Protein AF-A0A356N5K6-F1 (afdb_monomer_lite)

Sequence (300 aa):
MLVGIIISLVYYGKKSIKLASILAGIGWGFFIDEIGKYLTRDNNYWFRPAIIFIYISFILLFFLYRFLEKKSRQTRSSLWHEILEDCEELADNDLEITEKKELLQKIDKFKRLSSSPKEKKLLLNLRSLVISTVAKKDKKTFNLSRLVATTLRVTYNRLFKKKLVFYALFTYSLWYIIDKSIDSFRLFFNSNKLLILQDYYSHYDFFSKADVYMVTLKFIIEGVVAVFFAVGLVYWLRGRTIKGIRFYQWGLLINIFIGSHLKFYFEQFSGVFSLILAFVVWTWLDKYRREISSILHRPS

Foldseek 3Di:
DVVLVVLVVPDDADVSPVVSVVVVVVVVLVVLQQVLLVPDPNSDNPPLVSLLSSLVVVLVVVVVVVVVVVVPPPDLVNLVVVLVSLCVCVVVLAAAPVSLVVSLVSLVVSLVVDPDPVSVVVSVVVNVSSVPRDHDHDDDDDAPLVVVCVVVVHPSDPVSLLVVLLVVLVVVLVVLVVVLVVVVCVCPPDPPNVVCVCVVQVVPDDDDPVVVVLVVQLSVLSVQLSVLSVVLNVCVVVVVNLVSLVSNLVSLVSCQSPNLSSCSSRVNPVSVVVNVVSVVSNVNSVVVSVVVVVVVPDDD

Radius of gyration: 24.67 Å; chains: 1; bounding box: 54×48×68 Å

pLDDT: mean 82.53, std 11.49, range [37.53, 96.0]

Secondary structure (DSSP, 8-state):
-HHHHHHHHH--SHHHHHHHHHHHHHHHHHHHHHHHHTTSTT--TT-HHHHHHHHHHHHHHHHHHHHHHHHS---HHHHHHHHHHHTHHHHTT--BHHHHHHHHHHHHHHHHH---HHHHHHHHHHHHHHHHSPPBPPP----HHHHHHHHTT----HHHHHHHHHHHHHHHHHHHHHHHHHHHHHHHH-S-HHHHHHHTTTTS----HHHHHHHHHHHHHHHHHHHHHHHHHHHHHTT-HHHHHHHHHHHHHHIIIIIHHHHHHHHTTHHHHHHHHHHHHHHHHHHHHHHHHHHHT---

Structure (mmCIF, N/CA/C/O backbone):
data_AF-A0A356N5K6-F1
#
_entry.id   AF-A0A356N5K6-F1
#
loop_
_atom_site.group_PDB
_atom_site.id
_atom_site.type_symbol
_atom_site.label_atom_id
_atom_site.label_alt_id
_atom_site.label_comp_id
_atom_site.label_asym_id
_atom_site.label_entity_id
_atom_site.label_seq_id
_atom_site.pdbx_PDB_ins_code
_atom_site.Cartn_x
_atom_site.Cartn_y
_atom_site.Cartn_z
_atom_site.occupancy
_atom_site.B_iso_or_equiv
_atom_site.auth_seq_id
_atom_site.auth_comp_id
_atom_site.auth_asym_id
_atom_site.auth_atom_id
_atom_site.pdbx_PDB_model_num
ATOM 1 N N . MET A 1 1 ? -12.320 15.850 -8.609 1.00 91.62 1 MET A N 1
ATOM 2 C CA . MET A 1 1 ? -11.555 16.584 -7.574 1.00 91.62 1 MET A CA 1
ATOM 3 C C . MET A 1 1 ? -12.459 17.555 -6.829 1.00 91.62 1 MET A C 1
ATOM 5 O O . MET A 1 1 ? -12.684 17.337 -5.648 1.00 91.62 1 MET A O 1
ATOM 9 N N . LEU A 1 2 ? -13.053 18.540 -7.520 1.00 94.81 2 LEU A N 1
ATOM 10 C CA . LEU A 1 2 ? -13.999 19.501 -6.927 1.00 94.81 2 LEU A CA 1
ATOM 11 C C . LEU A 1 2 ? -15.138 18.838 -6.145 1.00 94.81 2 LEU A C 1
ATOM 13 O O . LEU A 1 2 ? -15.384 19.222 -5.013 1.00 94.81 2 LEU A O 1
ATOM 17 N N . VAL A 1 3 ? -15.758 17.786 -6.691 1.00 95.00 3 VAL A N 1
ATOM 18 C CA . VAL A 1 3 ? -16.810 17.028 -5.986 1.00 95.00 3 VAL A CA 1
ATOM 19 C C . VAL A 1 3 ? -16.325 16.496 -4.631 1.00 95.00 3 VAL A C 1
ATOM 21 O O . VAL A 1 3 ? -17.035 16.615 -3.642 1.00 95.00 3 VAL A O 1
ATOM 24 N N . GLY A 1 4 ? -15.101 15.963 -4.556 1.00 93.62 4 GLY A N 1
ATOM 25 C CA . GLY A 1 4 ? -14.528 15.487 -3.293 1.00 93.62 4 GLY A CA 1
ATOM 26 C C . GLY A 1 4 ? -14.304 16.621 -2.291 1.00 93.62 4 GLY A C 1
ATOM 27 O O . GLY A 1 4 ? -14.637 16.477 -1.120 1.00 93.62 4 GLY A O 1
ATOM 28 N N . ILE A 1 5 ? -13.818 17.774 -2.760 1.00 94.44 5 ILE A N 1
ATOM 29 C CA . ILE A 1 5 ? -13.643 18.972 -1.923 1.00 94.44 5 ILE A CA 1
ATOM 30 C C . ILE A 1 5 ? -14.997 19.461 -1.396 1.00 94.44 5 ILE A C 1
ATOM 32 O O . ILE A 1 5 ? -15.129 19.703 -0.202 1.00 94.44 5 ILE A O 1
ATOM 36 N N . ILE A 1 6 ? -16.017 19.538 -2.255 1.00 96.00 6 ILE A N 1
ATOM 37 C CA . ILE A 1 6 ? -17.377 19.931 -1.865 1.00 96.00 6 ILE A CA 1
ATOM 38 C C . ILE A 1 6 ? -17.927 18.964 -0.815 1.00 96.00 6 ILE A C 1
ATOM 40 O O . ILE A 1 6 ? -18.450 19.414 0.199 1.00 96.00 6 ILE A O 1
ATOM 44 N N . ILE A 1 7 ? -17.758 17.649 -1.000 1.00 94.69 7 ILE A N 1
ATOM 45 C CA . ILE A 1 7 ? -18.207 16.664 -0.007 1.00 94.69 7 ILE A CA 1
ATOM 46 C C . ILE A 1 7 ? -17.515 16.896 1.338 1.00 94.69 7 ILE A C 1
ATOM 48 O O . ILE A 1 7 ? -18.186 16.869 2.362 1.00 94.69 7 ILE A O 1
ATOM 52 N N . SER A 1 8 ? -16.211 17.181 1.339 1.00 93.44 8 SER A N 1
ATOM 53 C CA . SER A 1 8 ? -15.460 17.464 2.568 1.00 93.44 8 SER A CA 1
ATOM 54 C C . SER A 1 8 ? -15.854 18.778 3.255 1.00 93.44 8 SER A C 1
ATOM 56 O O . SER A 1 8 ? -15.546 18.939 4.433 1.00 93.44 8 SER A O 1
ATOM 58 N N . LEU A 1 9 ? -16.463 19.725 2.533 1.00 93.38 9 LEU A N 1
ATOM 59 C CA . LEU A 1 9 ? -16.915 21.010 3.078 1.00 93.38 9 LEU A CA 1
ATOM 60 C C . LEU A 1 9 ? -18.375 20.972 3.543 1.00 93.38 9 LEU A C 1
ATOM 62 O O . LEU A 1 9 ? -18.728 21.676 4.483 1.00 93.38 9 LEU A O 1
ATOM 66 N N . VAL A 1 10 ? -19.218 20.180 2.877 1.00 95.81 10 VAL A N 1
ATOM 67 C CA . VAL A 1 10 ? -20.665 20.112 3.135 1.00 95.81 10 VAL A CA 1
ATOM 68 C C . VAL A 1 10 ? -21.013 19.023 4.145 1.00 95.81 10 VAL A C 1
ATOM 70 O O . VAL A 1 10 ? -21.896 19.216 4.977 1.00 95.81 10 VAL A O 1
ATOM 73 N N . TYR A 1 11 ? -20.341 17.874 4.071 1.00 91.44 11 TYR A N 1
ATOM 74 C CA . TYR A 1 11 ? -20.660 16.715 4.893 1.00 91.44 11 TYR A CA 1
ATOM 75 C C . TYR A 1 11 ? -19.586 16.483 5.947 1.00 91.44 11 TYR A C 1
ATOM 77 O O . TYR A 1 11 ? -18.387 16.500 5.669 1.00 91.44 11 TYR A O 1
ATOM 85 N N . TYR A 1 12 ? -20.042 16.195 7.160 1.00 87.56 12 TYR A N 1
ATOM 86 C CA . TYR A 1 12 ? -19.183 15.808 8.268 1.00 87.56 12 TYR A CA 1
ATOM 87 C C . TYR A 1 12 ? -19.114 14.286 8.384 1.00 87.56 12 TYR A C 1
ATOM 89 O O . TYR A 1 12 ? -19.918 13.554 7.796 1.00 87.56 12 TYR A O 1
ATOM 97 N N . GLY A 1 13 ? -18.125 13.828 9.140 1.00 85.69 13 GLY A N 1
ATOM 98 C CA . GLY A 1 13 ? -17.992 12.432 9.510 1.00 85.69 13 GLY A CA 1
ATOM 99 C C . GLY A 1 13 ? -17.043 11.612 8.640 1.00 85.69 13 GLY A C 1
ATOM 100 O O . GLY A 1 13 ? -16.697 11.959 7.504 1.00 85.69 13 GLY A O 1
ATOM 101 N N . LYS A 1 14 ? -16.608 10.482 9.186 1.00 83.31 14 LYS A N 1
ATOM 102 C CA . LYS A 1 14 ? -15.567 9.621 8.611 1.00 83.31 14 LYS A CA 1
ATOM 103 C C . LYS A 1 14 ? -15.937 9.045 7.263 1.00 83.31 14 LYS A C 1
ATOM 105 O O . LYS A 1 14 ? -15.081 8.923 6.384 1.00 83.31 14 LYS A O 1
ATOM 110 N N . LYS A 1 15 ? -17.195 8.634 7.097 1.00 86.06 15 LYS A N 1
ATOM 111 C CA . LYS A 1 15 ? -17.684 8.035 5.844 1.00 86.06 15 LYS A CA 1
ATOM 112 C C . LYS A 1 15 ? -17.607 9.062 4.715 1.00 86.06 15 LYS A C 1
ATOM 114 O O . LYS A 1 15 ? -17.058 8.761 3.654 1.00 86.06 15 LYS A O 1
ATOM 119 N N . SER A 1 16 ? -18.045 10.288 4.990 1.00 90.44 16 SER A N 1
ATOM 120 C CA . SER A 1 16 ? -17.979 11.430 4.077 1.00 90.44 16 SER A CA 1
ATOM 121 C C . SER A 1 16 ? -16.536 11.779 3.712 1.00 90.44 16 SER A C 1
ATOM 123 O O . SER A 1 16 ? -16.218 11.882 2.530 1.00 90.44 16 SER A O 1
ATOM 125 N N . ILE A 1 17 ? -15.632 11.856 4.697 1.00 89.38 17 ILE A N 1
ATOM 126 C CA . ILE A 1 17 ? -14.202 12.138 4.473 1.00 89.38 17 ILE A CA 1
ATOM 127 C C . ILE A 1 17 ? -13.530 11.039 3.636 1.00 89.38 17 ILE A C 1
ATOM 129 O O . ILE A 1 17 ? -12.748 11.338 2.729 1.00 89.38 17 ILE A O 1
ATOM 133 N N . LYS A 1 18 ? -13.844 9.759 3.883 1.00 90.25 18 LYS A N 1
ATOM 134 C CA . LYS A 1 18 ? -13.343 8.640 3.063 1.00 90.25 18 LYS A CA 1
ATOM 135 C C . LYS A 1 18 ? -13.818 8.763 1.613 1.00 90.25 18 LYS A C 1
ATOM 137 O O . LYS A 1 18 ? -13.000 8.660 0.700 1.00 90.25 18 LYS A O 1
ATOM 142 N N . LEU A 1 19 ? -15.108 9.023 1.393 1.00 93.12 19 LEU A N 1
ATOM 143 C CA . LEU A 1 19 ? -15.670 9.211 0.050 1.00 93.12 19 LEU A CA 1
ATOM 144 C C . LEU A 1 19 ? -15.070 10.432 -0.657 1.00 93.12 19 LEU A C 1
ATOM 146 O O . LEU A 1 19 ? -14.645 10.327 -1.808 1.00 93.12 19 LEU A O 1
ATOM 150 N N . ALA A 1 20 ? -14.968 11.562 0.045 1.00 95.12 20 ALA A N 1
ATOM 151 C CA . ALA A 1 20 ? -14.322 12.776 -0.439 1.00 95.12 20 ALA A CA 1
ATOM 152 C C . ALA A 1 20 ? -12.882 12.504 -0.886 1.00 95.12 20 ALA A C 1
ATOM 154 O O . ALA A 1 20 ? -12.493 12.910 -1.980 1.00 95.12 20 ALA A O 1
ATOM 155 N N . SER A 1 21 ? -12.118 11.758 -0.084 1.00 93.19 21 SER A N 1
ATOM 156 C CA . SER A 1 21 ? -10.727 11.405 -0.382 1.00 93.19 21 SER A CA 1
ATOM 157 C C . SER A 1 21 ? -10.607 10.534 -1.637 1.00 93.19 21 SER A C 1
ATOM 159 O O . SER A 1 21 ? -9.730 10.773 -2.468 1.00 93.19 21 SER A O 1
ATOM 161 N N . ILE A 1 22 ? -11.510 9.561 -1.821 1.00 94.19 22 ILE A N 1
ATOM 162 C CA . ILE A 1 22 ? -11.556 8.709 -3.022 1.00 94.19 22 ILE A CA 1
ATOM 163 C C . ILE A 1 22 ? -11.862 9.553 -4.266 1.00 94.19 22 ILE A C 1
ATOM 165 O O . ILE A 1 22 ? -11.133 9.486 -5.253 1.00 94.19 22 ILE A O 1
ATOM 169 N N . LEU A 1 23 ? -12.903 10.388 -4.219 1.00 95.44 23 LEU A N 1
ATOM 170 C CA . LEU A 1 23 ? -13.321 11.219 -5.355 1.00 95.44 23 LEU A CA 1
ATOM 171 C C . LEU A 1 23 ? -12.316 12.333 -5.681 1.00 95.44 23 LEU A C 1
ATOM 173 O O . LEU A 1 23 ? -12.134 12.706 -6.847 1.00 95.44 23 LEU A O 1
ATOM 177 N N . ALA A 1 24 ? -11.646 12.875 -4.663 1.00 93.81 24 ALA A N 1
ATOM 178 C CA . ALA A 1 24 ? -10.532 13.793 -4.840 1.00 93.81 24 ALA A CA 1
ATOM 179 C C . ALA A 1 24 ? -9.363 13.093 -5.545 1.00 93.81 24 AL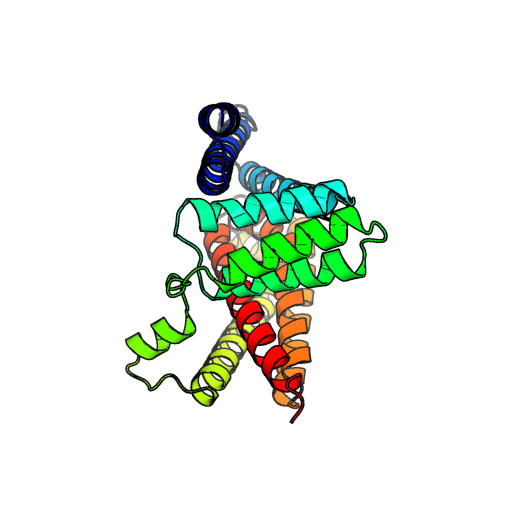A A C 1
ATOM 181 O O . ALA A 1 24 ? -8.886 13.611 -6.553 1.00 93.81 24 ALA A O 1
ATOM 182 N N . GLY A 1 25 ? -8.983 11.896 -5.085 1.00 91.94 25 GLY A N 1
ATOM 183 C CA . GLY A 1 25 ? -7.914 11.085 -5.671 1.00 91.94 25 GLY A CA 1
ATOM 184 C C . GLY A 1 25 ? -8.178 10.663 -7.118 1.00 91.94 25 GLY A C 1
ATOM 185 O O . GLY A 1 25 ? -7.299 10.823 -7.960 1.00 91.94 25 GLY A O 1
ATOM 186 N N . ILE A 1 26 ? -9.397 10.213 -7.443 1.00 92.88 26 ILE A N 1
ATOM 187 C CA . ILE A 1 26 ? -9.805 9.922 -8.832 1.00 92.88 26 ILE A CA 1
ATOM 188 C C . ILE A 1 26 ? -9.658 11.178 -9.698 1.00 92.88 26 ILE A C 1
ATOM 190 O O . ILE A 1 26 ? -9.110 11.130 -10.795 1.00 92.88 26 ILE A O 1
ATOM 194 N N . GLY A 1 27 ? -10.103 12.327 -9.181 1.00 92.19 27 GLY A N 1
ATOM 195 C CA . GLY A 1 27 ? -9.954 13.602 -9.873 1.00 92.19 27 GLY A CA 1
ATOM 196 C C . GLY A 1 27 ? -8.505 14.018 -10.106 1.00 92.19 27 GLY A C 1
ATOM 197 O O . GLY A 1 27 ? -8.199 14.536 -11.172 1.00 92.19 27 GLY A O 1
ATOM 198 N N . TRP A 1 28 ? -7.629 13.791 -9.127 1.00 91.31 28 TRP A N 1
ATOM 199 C CA . TRP A 1 28 ? -6.195 14.022 -9.281 1.00 91.31 28 TRP A CA 1
ATOM 200 C C . TRP A 1 28 ? -5.593 13.117 -10.361 1.00 91.31 28 TRP A C 1
ATOM 202 O O . TRP A 1 28 ? -4.823 13.589 -11.191 1.00 91.31 28 TRP A O 1
ATOM 212 N N . GLY A 1 29 ? -5.994 11.842 -10.393 1.00 87.88 29 GLY A N 1
ATOM 213 C CA . GLY A 1 29 ? -5.588 10.901 -11.436 1.00 87.88 29 GLY A CA 1
ATOM 214 C C . GLY A 1 29 ? -5.934 11.407 -12.836 1.00 87.88 29 GLY A C 1
ATOM 215 O O . GLY A 1 29 ? -5.045 11.495 -13.673 1.00 87.88 29 GLY A O 1
ATOM 216 N N . PHE A 1 30 ? -7.184 11.828 -13.063 1.00 88.19 30 PHE A N 1
ATOM 217 C CA . PHE A 1 30 ? -7.599 12.413 -14.346 1.00 88.19 30 PHE A CA 1
ATOM 218 C C . PHE A 1 30 ? -6.879 13.724 -14.681 1.00 88.19 30 PHE A C 1
ATOM 220 O O . PHE A 1 30 ? -6.573 13.980 -15.838 1.00 88.19 30 PHE A O 1
ATOM 227 N N . PHE A 1 31 ? -6.582 14.561 -13.687 1.00 88.69 31 PHE A N 1
ATOM 228 C CA . PHE A 1 31 ? -5.832 15.796 -13.919 1.00 88.69 31 PHE A CA 1
ATOM 229 C C . PHE A 1 31 ? -4.403 15.517 -14.406 1.00 88.69 31 PHE A C 1
ATOM 231 O O . PHE A 1 31 ? -3.932 16.126 -15.364 1.00 88.69 31 PHE A O 1
ATOM 238 N N . ILE A 1 32 ? -3.730 14.564 -13.764 1.00 85.94 32 ILE A N 1
ATOM 239 C CA . ILE A 1 32 ? -2.391 14.123 -14.153 1.00 85.94 32 ILE A CA 1
ATOM 240 C C . ILE A 1 32 ? -2.409 13.398 -15.509 1.00 85.94 32 ILE A C 1
ATOM 242 O O . ILE A 1 32 ? -1.478 13.570 -16.294 1.00 85.94 32 ILE A O 1
ATOM 246 N N . ASP A 1 33 ? -3.477 12.656 -15.811 1.00 80.19 33 ASP A N 1
ATOM 247 C CA . ASP A 1 33 ? -3.715 12.033 -17.119 1.00 80.19 33 ASP A CA 1
ATOM 248 C C . ASP A 1 33 ? -3.744 13.065 -18.256 1.00 80.19 33 ASP A C 1
ATOM 250 O O . ASP A 1 33 ? -3.030 12.922 -19.248 1.00 80.19 33 ASP A O 1
ATOM 254 N N . GLU A 1 34 ? -4.509 14.147 -18.078 1.00 86.06 34 GLU A N 1
ATOM 255 C CA . GLU A 1 34 ? -4.592 15.241 -19.048 1.00 86.06 34 GLU A CA 1
ATOM 256 C C . GLU A 1 34 ? -3.246 15.957 -19.214 1.00 86.06 34 GLU A C 1
ATOM 258 O O . GLU A 1 34 ? -2.805 16.160 -20.342 1.00 86.06 34 GLU A O 1
ATOM 263 N N . ILE A 1 35 ? -2.530 16.262 -18.122 1.00 80.94 35 ILE A N 1
ATOM 264 C CA . ILE A 1 35 ? -1.170 16.837 -18.205 1.00 80.94 35 ILE A CA 1
ATOM 265 C C . ILE A 1 35 ? -0.232 15.924 -19.003 1.00 80.94 35 ILE A C 1
ATOM 267 O O . ILE A 1 35 ? 0.582 16.411 -19.788 1.00 80.94 35 ILE A O 1
ATOM 271 N N . GLY A 1 36 ? -0.355 14.606 -18.826 1.00 73.31 36 GLY A N 1
ATOM 272 C CA . GLY A 1 36 ? 0.427 13.621 -19.565 1.00 73.31 36 GLY A CA 1
ATOM 273 C C . GLY A 1 36 ? 0.233 13.715 -21.080 1.00 73.31 36 GLY A C 1
ATOM 274 O O . GLY A 1 36 ? 1.207 13.561 -21.817 1.00 73.31 36 GLY A O 1
ATOM 275 N N . LYS A 1 37 ? -0.983 14.035 -21.549 1.00 74.56 37 LYS A N 1
ATOM 276 C CA . LYS A 1 37 ? -1.281 14.226 -22.981 1.00 74.56 37 LYS A CA 1
ATOM 277 C C . LYS A 1 37 ? -0.527 15.431 -23.536 1.00 74.56 37 LYS A C 1
ATOM 279 O O . LYS A 1 37 ? 0.161 15.293 -24.541 1.00 74.56 37 LYS A O 1
ATOM 284 N N . TYR A 1 38 ? -0.545 16.564 -22.834 1.00 76.88 38 TYR A N 1
ATOM 285 C CA . TYR A 1 38 ? 0.098 17.813 -23.277 1.00 76.88 38 TYR A CA 1
ATOM 286 C C . TYR A 1 38 ? 1.634 17.814 -23.205 1.00 76.88 38 TYR A C 1
ATOM 288 O O . TYR A 1 38 ? 2.269 18.815 -23.536 1.00 76.88 38 TYR A O 1
ATOM 296 N N . LEU A 1 39 ? 2.260 16.712 -22.781 1.00 71.88 39 LEU A N 1
ATOM 297 C CA . LEU A 1 39 ? 3.718 16.610 -22.706 1.00 71.88 39 LEU A CA 1
ATOM 298 C C . LEU A 1 39 ? 4.382 16.555 -24.094 1.00 71.88 39 LEU A C 1
ATOM 300 O O . LEU A 1 39 ? 5.574 16.833 -24.226 1.00 71.88 39 LEU A O 1
ATOM 304 N N . THR A 1 40 ? 3.622 16.209 -25.135 1.00 63.38 40 THR A N 1
ATOM 305 C CA . THR A 1 40 ? 4.091 16.197 -26.527 1.00 63.38 40 THR A CA 1
ATOM 306 C C . THR A 1 40 ? 3.299 17.186 -27.369 1.00 63.38 40 THR A C 1
ATOM 308 O O . THR A 1 40 ? 2.123 17.423 -27.111 1.00 63.38 40 THR A O 1
ATOM 311 N N . ARG A 1 41 ? 3.936 17.749 -28.407 1.00 60.94 41 ARG A N 1
ATOM 312 C CA . ARG A 1 41 ? 3.273 18.671 -29.349 1.00 60.94 41 ARG A CA 1
ATOM 313 C C . ARG A 1 41 ? 2.044 18.048 -30.022 1.00 60.94 41 ARG A C 1
ATOM 315 O O . ARG A 1 41 ? 1.114 18.775 -30.348 1.00 60.94 41 ARG A O 1
ATOM 322 N N . ASP A 1 42 ? 2.034 16.724 -30.154 1.00 73.06 42 ASP A N 1
ATOM 323 C CA . ASP A 1 42 ? 0.975 15.966 -30.825 1.00 73.06 42 ASP A CA 1
ATOM 324 C C . ASP A 1 42 ? -0.074 15.396 -29.851 1.00 73.06 42 ASP A C 1
ATOM 326 O O . ASP A 1 42 ? -0.877 14.549 -30.234 1.00 73.06 42 ASP A O 1
ATOM 330 N N . ASN A 1 43 ? -0.071 15.822 -28.581 1.00 66.62 43 ASN A N 1
ATOM 331 C CA . ASN A 1 43 ? -0.970 15.329 -27.530 1.00 66.62 43 ASN A CA 1
ATOM 332 C C . ASN A 1 43 ? -0.981 13.793 -27.369 1.00 66.62 43 ASN A C 1
ATOM 334 O O . ASN A 1 43 ? -2.004 13.177 -27.055 1.00 66.62 43 ASN A O 1
ATOM 338 N N . ASN A 1 44 ? 0.161 13.149 -27.609 1.00 66.44 44 ASN A N 1
ATOM 339 C CA . ASN A 1 44 ? 0.259 11.702 -27.659 1.00 66.44 44 ASN A CA 1
ATOM 340 C C . ASN A 1 44 ? 0.398 11.091 -26.257 1.00 66.44 44 ASN A C 1
ATOM 342 O O . ASN A 1 44 ? 1.470 11.081 -25.652 1.00 66.44 44 ASN A O 1
ATOM 346 N N . TYR A 1 45 ? -0.697 10.504 -25.784 1.00 59.88 45 TYR A N 1
ATOM 347 C CA . TYR A 1 45 ? -0.777 9.780 -24.516 1.00 59.88 45 TYR A CA 1
ATOM 348 C C . TYR A 1 45 ? 0.155 8.556 -24.427 1.00 59.88 45 TYR A C 1
ATOM 350 O O . TYR A 1 45 ? 0.577 8.166 -23.341 1.00 59.88 45 TYR A O 1
ATOM 358 N N . TRP A 1 46 ? 0.521 7.965 -25.569 1.00 61.09 46 TRP A N 1
ATOM 359 C CA . TRP A 1 46 ? 1.429 6.813 -25.651 1.00 61.09 46 TRP A CA 1
ATOM 360 C C . TRP A 1 46 ? 2.907 7.207 -25.598 1.00 61.09 46 TRP A C 1
ATOM 362 O O . TRP A 1 46 ? 3.799 6.370 -25.758 1.00 61.09 46 TRP A O 1
ATOM 372 N N . PHE A 1 47 ? 3.193 8.486 -25.357 1.00 64.50 47 PHE A N 1
ATOM 373 C CA . PHE A 1 47 ? 4.546 8.944 -25.124 1.00 64.50 47 PHE A CA 1
ATOM 374 C C . PHE A 1 47 ? 5.069 8.388 -23.793 1.00 64.50 47 PHE A C 1
ATOM 376 O O . PHE A 1 47 ? 4.622 8.767 -22.712 1.00 64.50 47 PHE A O 1
ATOM 383 N N . ARG A 1 48 ? 6.044 7.475 -23.872 1.00 63.34 48 ARG A N 1
ATOM 384 C CA . ARG A 1 48 ? 6.547 6.672 -22.737 1.00 63.34 48 ARG A CA 1
ATOM 385 C C . ARG A 1 48 ? 6.905 7.481 -21.481 1.00 63.34 48 ARG A C 1
ATOM 387 O O . ARG A 1 48 ? 6.555 7.034 -20.387 1.00 63.34 48 ARG A O 1
ATOM 394 N N . PRO A 1 49 ? 7.531 8.673 -21.582 1.00 69.62 49 PRO A N 1
ATOM 395 C CA . PRO A 1 49 ? 7.799 9.503 -20.410 1.00 69.62 49 PRO A CA 1
ATOM 396 C C . PRO A 1 49 ? 6.550 9.901 -19.617 1.00 69.62 49 PRO A C 1
ATOM 398 O O . PRO A 1 49 ? 6.642 10.023 -18.397 1.00 69.62 49 PRO A O 1
ATOM 401 N N . ALA A 1 50 ? 5.385 10.056 -20.258 1.00 74.12 50 ALA A N 1
ATOM 402 C CA . ALA A 1 50 ? 4.157 10.479 -19.585 1.00 74.12 50 ALA A CA 1
ATOM 403 C C . ALA A 1 50 ? 3.786 9.526 -18.437 1.00 74.12 50 ALA A C 1
ATOM 405 O O . ALA A 1 50 ? 3.596 9.971 -17.308 1.00 74.12 50 ALA A O 1
ATOM 406 N N . ILE A 1 51 ? 3.802 8.211 -18.678 1.00 78.44 51 ILE A N 1
ATOM 407 C CA . ILE A 1 51 ? 3.436 7.185 -17.683 1.00 78.44 51 ILE A CA 1
ATOM 408 C C . ILE A 1 51 ? 4.352 7.244 -16.451 1.00 78.44 51 ILE A C 1
ATOM 410 O O . ILE A 1 51 ? 3.915 7.050 -15.315 1.00 78.44 51 ILE A O 1
ATOM 414 N N . ILE A 1 52 ? 5.626 7.570 -16.656 1.00 81.00 52 ILE A N 1
ATOM 415 C CA . ILE A 1 52 ? 6.602 7.704 -15.574 1.00 81.00 52 ILE A CA 1
ATOM 416 C C . ILE A 1 52 ? 6.277 8.919 -14.717 1.00 81.00 52 ILE A C 1
ATOM 418 O O . ILE A 1 52 ? 6.291 8.806 -13.496 1.00 81.00 52 ILE A O 1
ATOM 422 N N . PHE A 1 53 ? 5.952 10.062 -15.327 1.00 81.69 53 PHE A N 1
ATOM 423 C CA . PHE A 1 53 ? 5.551 11.256 -14.581 1.00 81.69 53 PHE A CA 1
ATOM 424 C C . PHE A 1 53 ? 4.271 11.017 -13.782 1.00 81.69 53 PHE A C 1
ATOM 426 O O . PHE A 1 53 ? 4.209 11.403 -12.611 1.00 81.69 53 PHE A O 1
ATOM 433 N N . ILE A 1 54 ? 3.299 10.304 -14.363 1.00 84.00 54 ILE A N 1
ATOM 434 C CA . ILE A 1 54 ? 2.098 9.863 -13.647 1.00 84.00 54 ILE A CA 1
ATOM 435 C C . ILE A 1 54 ? 2.510 9.059 -12.406 1.00 84.00 54 ILE A C 1
ATOM 437 O O . ILE A 1 54 ? 2.099 9.385 -11.290 1.00 84.00 54 ILE A O 1
ATOM 441 N N . TYR A 1 55 ? 3.374 8.055 -12.563 1.00 86.62 55 TYR A N 1
ATOM 442 C CA . TYR A 1 55 ? 3.804 7.203 -11.455 1.00 86.62 55 TYR A CA 1
ATOM 443 C C . TYR A 1 55 ? 4.626 7.944 -10.384 1.00 86.62 55 TYR A C 1
ATOM 445 O O . TYR A 1 55 ? 4.364 7.791 -9.187 1.00 86.62 55 TYR A O 1
ATOM 453 N N . ILE A 1 56 ? 5.562 8.806 -10.795 1.00 87.88 56 ILE A N 1
ATOM 454 C CA . ILE A 1 56 ? 6.340 9.672 -9.896 1.00 87.88 56 ILE A CA 1
ATOM 455 C C . ILE A 1 56 ? 5.399 10.565 -9.089 1.00 87.88 56 ILE A C 1
ATOM 457 O O . ILE A 1 56 ? 5.594 10.707 -7.883 1.00 87.88 56 ILE A O 1
ATOM 461 N N . SER A 1 57 ? 4.352 11.121 -9.709 1.00 90.06 57 SER A N 1
ATOM 462 C CA . SER A 1 57 ? 3.376 11.956 -9.000 1.00 90.06 57 SER A CA 1
ATOM 463 C C . SER A 1 57 ? 2.706 11.194 -7.848 1.00 90.06 57 SER A C 1
ATOM 465 O O . SER A 1 57 ? 2.611 11.719 -6.737 1.00 90.06 57 SER A O 1
ATOM 467 N N . PHE A 1 58 ? 2.334 9.924 -8.057 1.00 88.88 58 PHE A N 1
ATOM 468 C CA . PHE A 1 58 ? 1.751 9.078 -7.012 1.00 88.88 58 PHE A CA 1
ATOM 469 C C . PHE A 1 58 ? 2.742 8.775 -5.889 1.00 88.88 58 PHE A C 1
ATOM 471 O O . PHE A 1 58 ? 2.374 8.794 -4.713 1.00 88.88 58 PHE A O 1
ATOM 478 N N . ILE A 1 59 ? 4.005 8.521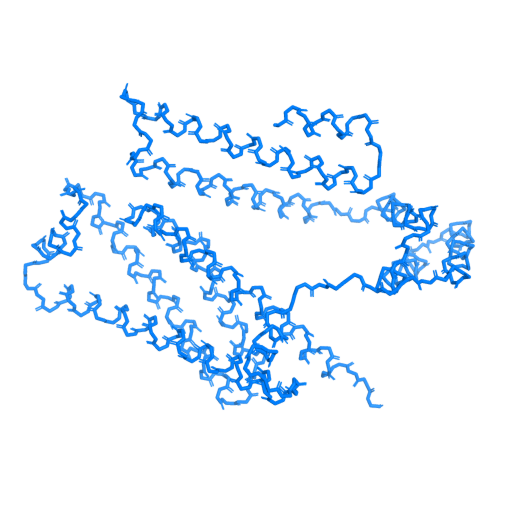 -6.230 1.00 91.38 59 ILE A N 1
ATOM 479 C CA . ILE A 1 59 ? 5.051 8.270 -5.237 1.00 91.38 59 ILE A CA 1
ATOM 480 C C . ILE A 1 59 ? 5.351 9.521 -4.415 1.00 91.38 59 ILE A C 1
ATOM 482 O O . ILE A 1 59 ? 5.459 9.433 -3.190 1.00 91.38 59 ILE A O 1
ATOM 486 N N . LEU A 1 60 ? 5.436 10.688 -5.052 1.00 92.56 60 LEU A N 1
ATOM 487 C CA . LEU A 1 60 ? 5.623 11.959 -4.359 1.00 92.56 60 LEU A CA 1
ATOM 488 C C . LEU A 1 60 ? 4.446 12.263 -3.434 1.00 92.56 60 LEU A C 1
ATOM 490 O O . LEU A 1 60 ? 4.676 12.632 -2.285 1.00 92.56 60 LEU A O 1
ATOM 494 N N . LEU A 1 61 ? 3.206 12.037 -3.876 1.00 92.19 61 LEU A N 1
ATOM 495 C CA . LEU A 1 61 ? 2.028 12.162 -3.015 1.00 92.19 61 LEU A CA 1
ATOM 496 C C . LEU A 1 61 ? 2.076 11.201 -1.826 1.00 92.19 61 LEU A C 1
ATOM 498 O O . LEU A 1 61 ? 1.773 11.601 -0.704 1.00 92.19 61 LEU A O 1
ATOM 502 N N . PHE A 1 62 ? 2.496 9.953 -2.039 1.00 91.88 62 PHE A N 1
ATOM 503 C CA . PHE A 1 62 ? 2.671 8.994 -0.952 1.00 91.88 62 PHE A CA 1
ATOM 504 C C . PHE A 1 62 ? 3.725 9.467 0.060 1.00 91.88 62 PHE A C 1
ATOM 506 O O . PHE A 1 62 ? 3.483 9.425 1.268 1.00 91.88 62 PHE A O 1
ATOM 513 N N . PHE A 1 63 ? 4.886 9.938 -0.403 1.00 93.88 63 PHE A N 1
ATOM 514 C CA . PHE A 1 63 ? 5.929 10.450 0.486 1.00 93.88 63 PHE A CA 1
ATOM 515 C C . PHE A 1 63 ? 5.513 11.738 1.190 1.00 93.88 63 PHE A C 1
ATOM 517 O O . PHE A 1 63 ? 5.795 11.884 2.378 1.00 93.88 63 PHE A O 1
ATOM 524 N N . LEU A 1 64 ? 4.801 12.631 0.503 1.00 94.06 64 LEU A N 1
ATOM 525 C CA . LEU A 1 64 ? 4.221 13.831 1.092 1.00 94.06 64 LEU A CA 1
ATOM 526 C C . LEU A 1 64 ? 3.237 13.456 2.202 1.00 94.06 64 LEU A C 1
ATOM 528 O O . LEU A 1 64 ? 3.364 13.955 3.317 1.00 94.06 64 LEU A O 1
ATOM 532 N N . TYR A 1 65 ? 2.326 12.517 1.941 1.00 92.06 65 TYR A N 1
ATOM 533 C CA . TYR A 1 65 ? 1.414 11.988 2.953 1.00 92.06 65 TYR A CA 1
ATOM 534 C C . TYR A 1 65 ? 2.181 11.430 4.154 1.00 92.06 65 TYR A C 1
ATOM 536 O O . TYR A 1 65 ? 1.920 11.828 5.284 1.00 92.06 65 TYR A O 1
ATOM 544 N N . ARG A 1 66 ? 3.184 10.572 3.928 1.00 91.81 66 ARG A N 1
ATOM 545 C CA . ARG A 1 66 ? 4.012 10.002 5.005 1.00 91.81 66 ARG A CA 1
ATOM 546 C C . ARG A 1 66 ? 4.770 11.059 5.799 1.00 91.81 66 ARG A C 1
ATOM 548 O O . ARG A 1 66 ? 4.924 10.932 7.013 1.00 91.81 66 ARG A O 1
ATOM 555 N N . PHE A 1 67 ? 5.266 12.087 5.123 1.00 92.19 67 PHE A N 1
ATOM 556 C CA . PHE A 1 67 ? 5.967 13.198 5.748 1.00 92.19 67 PHE A CA 1
ATOM 557 C C . PHE A 1 67 ? 5.024 14.016 6.638 1.00 92.19 67 PHE A C 1
ATOM 559 O O . PHE A 1 67 ? 5.365 14.303 7.788 1.00 92.19 67 PHE A O 1
ATOM 566 N N . LEU A 1 68 ? 3.824 14.327 6.142 1.00 90.88 68 LEU A N 1
ATOM 567 C CA . LEU A 1 68 ? 2.789 15.041 6.888 1.00 90.88 68 LEU A CA 1
ATOM 568 C C . LEU A 1 68 ? 2.252 14.207 8.059 1.00 90.88 68 LEU A C 1
ATOM 570 O O . LEU A 1 68 ? 2.169 14.722 9.170 1.00 90.88 68 LEU A O 1
ATOM 574 N N . GLU A 1 69 ? 1.987 12.914 7.852 1.00 87.31 69 GLU A N 1
ATOM 575 C CA . GLU A 1 69 ? 1.569 11.957 8.888 1.00 87.31 69 GLU A CA 1
ATOM 576 C C . GLU A 1 69 ? 2.592 11.918 10.031 1.00 87.31 69 GLU A C 1
ATOM 578 O O . GLU A 1 69 ? 2.244 12.081 11.198 1.00 87.31 69 GLU A O 1
ATOM 583 N N . LYS A 1 70 ? 3.883 11.779 9.704 1.00 84.31 70 LYS A N 1
ATOM 584 C CA . LYS A 1 70 ? 4.957 11.755 10.705 1.00 84.31 70 LYS A CA 1
ATOM 585 C C . LYS A 1 70 ? 5.095 13.088 11.449 1.00 84.31 70 LYS A C 1
ATOM 587 O O . LYS A 1 70 ? 5.443 13.095 12.632 1.00 84.31 70 LYS A O 1
ATOM 592 N N . LYS A 1 71 ? 4.885 14.216 10.761 1.00 80.31 71 LYS A N 1
ATOM 593 C CA . LYS A 1 71 ? 4.999 15.561 11.345 1.00 80.31 71 LYS A CA 1
ATOM 594 C C . LYS A 1 71 ? 3.766 15.953 12.158 1.00 80.31 71 LYS A C 1
ATOM 596 O O . LYS A 1 71 ? 3.899 16.778 13.064 1.00 80.31 71 LYS A O 1
ATOM 601 N N . SER A 1 72 ? 2.615 15.339 11.890 1.00 75.75 72 SER A N 1
ATOM 602 C CA . SER A 1 72 ? 1.408 15.422 12.709 1.00 75.75 72 SER A CA 1
ATOM 603 C C . SER A 1 72 ? 1.662 14.762 14.067 1.00 75.75 72 SER A C 1
ATOM 605 O O . SER A 1 72 ? 1.261 13.632 14.340 1.00 75.75 72 SER A O 1
ATOM 607 N N . ARG A 1 73 ? 2.409 15.455 14.936 1.00 64.38 73 ARG A N 1
ATOM 608 C CA . ARG A 1 73 ? 2.610 15.046 16.326 1.00 64.38 73 ARG A CA 1
ATOM 609 C C . ARG A 1 73 ? 1.241 14.944 16.988 1.00 64.38 73 ARG A C 1
ATOM 611 O O . ARG A 1 73 ? 0.404 15.824 16.807 1.00 64.38 73 ARG A O 1
ATOM 618 N N . GLN A 1 74 ? 1.053 13.905 17.800 1.00 68.75 74 GLN A N 1
ATOM 619 C CA . GLN A 1 74 ? -0.132 13.766 18.642 1.00 68.75 74 GLN A CA 1
ATOM 620 C C . GLN A 1 74 ? -0.130 14.866 19.718 1.00 68.75 7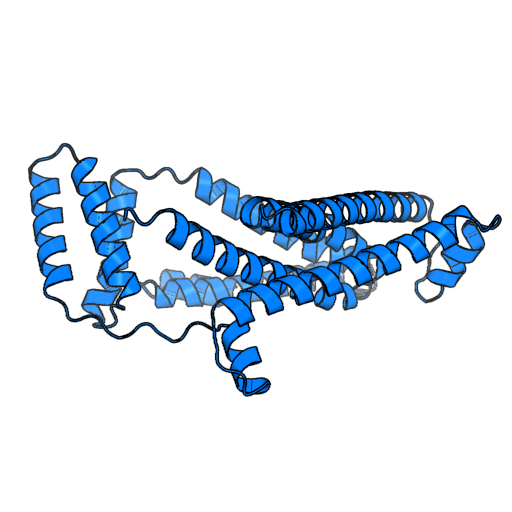4 GLN A C 1
ATOM 622 O O . GLN A 1 74 ? 0.320 14.664 20.845 1.00 68.75 74 GLN A O 1
ATOM 627 N N . THR A 1 75 ? -0.590 16.063 19.363 1.00 80.25 75 THR A N 1
ATOM 628 C CA . THR A 1 75 ? -0.922 17.124 20.315 1.00 80.25 75 THR A CA 1
ATOM 629 C C . THR A 1 75 ? -2.090 16.647 21.179 1.00 80.25 75 THR A C 1
ATOM 631 O O . THR A 1 75 ? -2.951 15.909 20.696 1.00 80.25 75 THR A O 1
ATOM 634 N N . ARG A 1 76 ? -2.183 17.094 22.439 1.00 81.44 76 ARG A N 1
ATOM 635 C CA . ARG A 1 76 ? -3.324 16.761 23.319 1.00 81.44 76 ARG A CA 1
ATOM 636 C C . ARG A 1 76 ? -4.683 16.997 22.639 1.00 81.44 76 ARG A C 1
ATOM 638 O O . ARG A 1 76 ? -5.556 16.147 22.745 1.00 81.44 76 ARG A O 1
ATOM 645 N N . SER A 1 77 ? -4.825 18.084 21.873 1.00 84.25 77 SER A N 1
ATOM 646 C CA . SER A 1 77 ? -6.041 18.360 21.085 1.00 84.25 77 SER A CA 1
ATOM 647 C C . SER A 1 77 ? -6.305 17.302 20.012 1.00 84.25 77 SER A C 1
ATOM 649 O O . SER A 1 77 ? -7.427 16.837 19.876 1.00 84.25 77 SER A O 1
ATOM 651 N N . SER A 1 78 ? -5.277 16.865 19.276 1.00 86.25 78 SER A N 1
ATOM 652 C CA . SER A 1 78 ? -5.443 15.843 18.230 1.00 86.25 78 SER A CA 1
ATOM 653 C C . SER A 1 78 ? -5.913 14.495 18.783 1.00 86.25 78 SER A C 1
ATOM 655 O O . SER A 1 78 ? -6.701 13.830 18.128 1.00 86.25 78 SER A O 1
ATOM 657 N N . LEU A 1 79 ? -5.508 14.128 20.008 1.00 87.12 79 LEU A N 1
ATOM 658 C CA . LEU A 1 79 ? -5.984 12.908 20.674 1.00 87.12 79 LEU A CA 1
ATOM 659 C C . LEU A 1 79 ? -7.472 12.993 21.024 1.00 87.12 79 LEU A C 1
ATOM 661 O O . LEU A 1 79 ? -8.191 12.006 20.896 1.00 87.12 79 LEU A O 1
ATOM 665 N N . TRP A 1 80 ? -7.935 14.174 21.443 1.00 89.81 80 TRP A N 1
ATOM 666 C CA . TRP A 1 80 ? -9.358 14.429 21.641 1.00 89.81 80 TRP A CA 1
ATOM 667 C C . TRP A 1 80 ? -10.130 14.332 20.332 1.00 89.81 80 TRP A C 1
ATOM 669 O O . TRP A 1 80 ? -11.135 13.630 20.294 1.00 89.81 80 TRP A O 1
ATOM 679 N N . HIS A 1 81 ? -9.652 14.986 19.271 1.00 88.81 81 HIS A N 1
ATOM 680 C CA . HIS A 1 81 ? -10.293 14.910 17.959 1.00 88.81 81 HIS A CA 1
ATOM 681 C C . HIS A 1 81 ? -10.373 13.465 17.465 1.00 88.81 81 HIS A C 1
ATOM 683 O O . HIS A 1 81 ? -11.451 13.039 17.085 1.00 88.81 81 HIS A O 1
ATOM 689 N N . GLU A 1 82 ? -9.295 12.687 17.585 1.00 88.25 82 GLU A N 1
ATOM 690 C CA . GLU A 1 82 ? -9.272 11.278 17.182 1.00 88.25 82 GLU A CA 1
ATOM 691 C C . GLU A 1 82 ? -10.309 10.432 17.945 1.00 88.25 82 GLU A C 1
ATOM 693 O O . GLU A 1 82 ? -11.069 9.686 17.334 1.00 88.25 82 GLU A O 1
ATOM 698 N N . ILE A 1 83 ? -10.386 10.565 19.276 1.00 91.94 83 ILE A N 1
ATOM 699 C CA . ILE A 1 83 ? -11.364 9.822 20.091 1.00 91.94 83 ILE A CA 1
ATOM 700 C C . ILE A 1 83 ? -12.798 10.260 19.780 1.00 91.94 83 ILE A C 1
ATOM 702 O O . ILE A 1 83 ? -13.683 9.416 19.695 1.00 91.94 83 ILE A O 1
ATOM 706 N N . LEU A 1 84 ? -13.045 11.563 19.629 1.00 91.12 84 LEU A N 1
ATOM 707 C CA . LEU A 1 84 ? -14.382 12.080 19.332 1.00 91.12 84 LEU A CA 1
ATOM 708 C C . LEU A 1 84 ? -14.847 11.681 17.928 1.00 91.12 84 LEU A C 1
ATOM 710 O O . LEU A 1 84 ? -16.015 11.352 17.757 1.00 91.12 84 LEU A O 1
ATOM 714 N N . GLU A 1 85 ? -13.941 11.648 16.953 1.00 89.12 85 GLU A N 1
ATOM 715 C CA . GLU A 1 85 ? -14.214 11.140 15.608 1.00 89.12 85 GLU A CA 1
ATOM 716 C C . GLU A 1 85 ? -14.508 9.628 15.645 1.00 89.12 85 GLU A C 1
ATOM 718 O O . GLU A 1 85 ? -15.408 9.144 14.969 1.00 89.12 85 GLU A O 1
ATOM 723 N N . ASP A 1 86 ? -13.795 8.847 16.467 1.00 88.75 86 ASP A N 1
ATOM 724 C CA . ASP A 1 86 ? -14.112 7.431 16.721 1.00 88.75 86 ASP A CA 1
ATOM 725 C C . ASP A 1 86 ? -15.477 7.223 17.395 1.00 88.75 86 ASP A C 1
ATOM 727 O O . ASP A 1 86 ? -16.136 6.217 17.132 1.00 88.75 86 ASP A O 1
ATOM 731 N N . CYS A 1 87 ? -15.940 8.175 18.205 1.00 90.88 87 CYS A N 1
ATOM 732 C CA . CYS A 1 87 ? -17.270 8.128 18.808 1.00 90.88 87 CYS A CA 1
ATOM 733 C C . CYS A 1 87 ? -18.418 8.351 17.806 1.00 90.88 87 CYS A C 1
ATOM 735 O O . CYS A 1 87 ? -19.564 8.085 18.163 1.00 90.88 87 CYS A O 1
ATOM 737 N N . GLU A 1 88 ? -18.156 8.781 16.568 1.00 90.06 88 GLU A N 1
ATOM 738 C CA . GLU A 1 88 ? -19.177 8.854 15.509 1.00 90.06 88 GLU A CA 1
ATOM 739 C C . GLU A 1 88 ? -19.843 7.486 15.280 1.00 90.06 88 GLU A C 1
ATOM 741 O O . GLU A 1 88 ? -21.063 7.395 15.188 1.00 90.06 88 GLU A O 1
ATOM 746 N N . GLU A 1 89 ? -19.068 6.396 15.325 1.00 88.94 89 GLU A N 1
ATOM 747 C CA . GLU A 1 89 ? -19.594 5.036 15.131 1.00 88.94 89 GLU A CA 1
ATOM 748 C C . GLU A 1 89 ? -20.512 4.587 16.288 1.00 88.94 89 GLU A C 1
ATOM 750 O O . GLU A 1 89 ? -21.370 3.718 16.108 1.00 88.94 89 GLU A O 1
ATOM 755 N N . LEU A 1 90 ? -20.367 5.186 17.482 1.00 89.75 90 LEU A N 1
ATOM 756 C CA . LEU A 1 90 ? -21.316 4.997 18.589 1.00 89.75 90 LEU A CA 1
ATOM 757 C C . LEU A 1 90 ? -22.646 5.685 18.279 1.00 89.75 90 LEU A C 1
ATOM 759 O O . LEU A 1 90 ? -23.698 5.088 18.493 1.00 89.75 90 LEU A O 1
ATOM 763 N N . ALA A 1 91 ? -22.594 6.925 17.784 1.00 87.50 91 ALA A N 1
ATOM 764 C CA . ALA A 1 91 ? -23.784 7.701 17.440 1.00 87.50 91 ALA A CA 1
ATOM 765 C C . ALA A 1 91 ? -24.570 7.049 16.289 1.00 87.50 91 ALA A C 1
ATOM 767 O O . ALA A 1 91 ? -25.796 6.971 16.343 1.00 87.50 91 ALA A O 1
ATOM 768 N N . ASP A 1 92 ? -23.857 6.490 15.310 1.00 87.25 92 ASP A N 1
ATOM 769 C CA . ASP A 1 92 ? -24.422 5.776 14.160 1.00 87.25 92 ASP A CA 1
ATOM 770 C C . ASP A 1 92 ? -24.905 4.348 14.489 1.00 87.25 92 ASP A C 1
ATOM 772 O O . ASP A 1 92 ? -25.444 3.655 13.620 1.00 87.25 92 ASP A O 1
ATOM 776 N N . ASN A 1 93 ? -24.704 3.870 15.724 1.00 86.62 93 ASN A N 1
ATOM 777 C CA . ASN A 1 93 ? -24.895 2.470 16.113 1.00 86.62 93 ASN A CA 1
ATOM 778 C C . ASN A 1 93 ? -24.166 1.480 15.180 1.00 86.62 93 ASN A C 1
ATOM 780 O O . ASN A 1 93 ? -24.676 0.385 14.936 1.00 86.62 93 ASN A O 1
ATOM 784 N N . ASP A 1 94 ? -23.004 1.835 14.622 1.00 87.50 94 ASP A N 1
ATOM 785 C CA . ASP A 1 94 ? -22.241 0.992 13.684 1.00 87.50 94 ASP A CA 1
ATOM 786 C C . ASP A 1 94 ? -20.909 0.478 14.243 1.00 87.50 94 ASP A C 1
ATOM 788 O O . ASP A 1 94 ? -20.151 -0.162 13.525 1.00 87.50 94 ASP A O 1
ATOM 792 N N . LEU A 1 95 ? -20.671 0.673 15.544 1.00 90.12 95 LEU A N 1
ATOM 793 C CA . LEU A 1 95 ? -19.438 0.271 16.217 1.00 90.12 95 LEU A CA 1
ATOM 794 C C . LEU A 1 95 ? -19.124 -1.229 16.057 1.00 90.12 95 LEU A C 1
ATOM 796 O O . LEU A 1 95 ? -19.822 -2.087 16.610 1.00 90.12 95 LEU A O 1
ATOM 800 N N . GLU A 1 96 ? -18.019 -1.544 15.382 1.00 91.56 96 GLU A N 1
ATOM 801 C CA . GLU A 1 96 ? -17.520 -2.915 15.216 1.00 91.56 96 GLU A CA 1
ATOM 802 C C . GLU A 1 96 ? -16.720 -3.410 16.445 1.00 91.5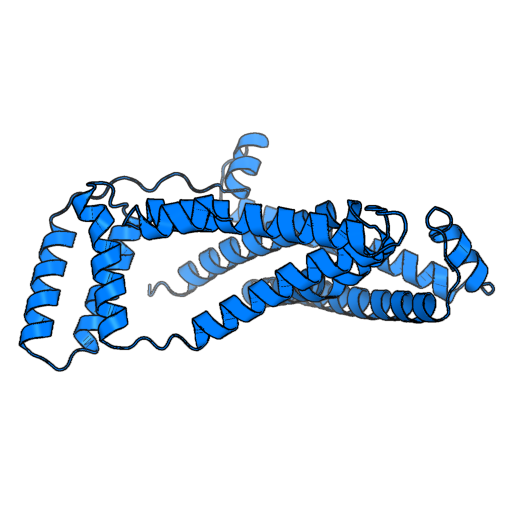6 96 GLU A C 1
ATOM 804 O O . GLU A 1 96 ? -16.282 -2.631 17.298 1.00 91.56 96 GLU A O 1
ATOM 809 N N . ILE A 1 97 ? -16.487 -4.725 16.569 1.00 88.62 97 ILE A N 1
ATOM 810 C CA . ILE A 1 97 ? -15.739 -5.314 17.700 1.00 88.62 97 ILE A CA 1
ATOM 811 C C . ILE A 1 97 ? -14.288 -4.823 17.692 1.00 88.62 97 ILE A C 1
ATOM 813 O O . ILE A 1 97 ? -13.744 -4.475 18.748 1.00 88.62 97 ILE A O 1
ATOM 817 N N . THR A 1 98 ? -13.649 -4.792 16.518 1.00 86.44 98 THR A N 1
ATOM 818 C CA . THR A 1 98 ? -12.291 -4.248 16.382 1.00 86.44 98 THR A CA 1
ATOM 819 C C . THR A 1 98 ? -12.229 -2.763 16.720 1.00 86.44 98 THR A C 1
ATOM 821 O O . THR A 1 98 ? -11.347 -2.361 17.478 1.00 86.44 98 THR A O 1
ATOM 824 N N . GLU A 1 99 ? -13.192 -1.972 16.251 1.00 89.00 99 GLU A N 1
ATOM 825 C CA . GLU A 1 99 ? -13.249 -0.525 16.493 1.00 89.00 99 GLU A CA 1
ATOM 826 C C . GLU A 1 99 ? -13.477 -0.215 17.972 1.00 89.00 99 GLU A C 1
ATOM 828 O O . GLU A 1 99 ? -12.742 0.578 18.559 1.00 89.00 99 GLU A O 1
ATOM 833 N N . LYS A 1 100 ? -14.406 -0.926 18.627 1.00 92.44 100 LYS A N 1
ATOM 834 C CA . LYS A 1 100 ? -14.629 -0.825 20.076 1.00 92.44 100 LYS A CA 1
ATOM 835 C C . LYS A 1 100 ? -13.340 -1.064 20.856 1.00 92.44 100 LYS A C 1
ATOM 837 O O . LYS A 1 100 ? -13.027 -0.337 21.799 1.00 92.44 100 LYS A O 1
ATOM 842 N N . LYS A 1 101 ? -12.582 -2.096 20.479 1.00 91.25 101 LYS A N 1
ATOM 843 C CA . LYS A 1 101 ? -11.316 -2.429 21.135 1.00 91.25 101 LYS A CA 1
ATOM 844 C C . LYS A 1 101 ? -10.267 -1.336 20.928 1.00 91.25 101 LYS A C 1
ATOM 846 O O . LYS A 1 101 ? -9.587 -0.976 21.888 1.00 91.25 101 LYS A O 1
ATOM 851 N N . GLU A 1 102 ? -10.122 -0.832 19.707 1.00 90.25 102 GLU A N 1
ATOM 852 C CA . GLU A 1 102 ? -9.170 0.233 19.381 1.00 90.25 102 GLU A CA 1
ATOM 853 C C . GLU A 1 102 ? -9.513 1.537 20.109 1.00 90.25 102 GLU A C 1
ATOM 855 O O . GLU A 1 102 ? -8.635 2.126 20.740 1.00 90.25 102 GLU A O 1
ATOM 860 N N . LEU A 1 103 ? -10.788 1.929 20.129 1.00 93.00 103 LEU A N 1
ATOM 861 C CA . LEU A 1 103 ? -11.267 3.113 20.839 1.00 93.00 103 LEU A CA 1
ATOM 862 C C . LEU A 1 103 ? -10.969 3.033 22.342 1.00 93.00 103 LEU A C 1
ATOM 864 O O . LEU A 1 103 ? -10.406 3.964 22.919 1.00 93.00 103 LEU A O 1
ATOM 868 N N . LEU A 1 104 ? -11.246 1.890 22.980 1.00 93.75 104 LEU A N 1
ATOM 869 C CA . LEU A 1 104 ? -10.909 1.682 24.393 1.00 93.75 104 LEU A CA 1
ATOM 870 C C . LEU A 1 104 ? -9.398 1.771 24.650 1.00 93.75 104 LEU A C 1
ATOM 872 O O . LEU A 1 104 ? -8.979 2.388 25.629 1.00 93.75 104 LEU A O 1
ATOM 876 N N . GLN A 1 105 ? -8.571 1.215 23.760 1.00 92.50 105 GLN A N 1
ATOM 877 C CA . GLN A 1 105 ? -7.113 1.316 23.870 1.00 92.50 105 GLN A CA 1
ATOM 878 C C . GLN A 1 105 ? -6.618 2.760 23.732 1.00 92.50 105 GLN A C 1
ATOM 880 O O . GLN A 1 105 ? -5.728 3.168 24.483 1.00 92.50 105 GLN A O 1
ATOM 885 N N . LYS A 1 106 ? -7.192 3.544 22.812 1.00 91.12 106 LYS A N 1
ATOM 886 C CA . LYS A 1 106 ? -6.869 4.968 22.642 1.00 91.12 106 LYS A CA 1
ATOM 887 C C . LYS A 1 106 ? -7.255 5.777 23.878 1.00 91.12 106 LYS A C 1
ATOM 889 O O . LYS A 1 106 ? -6.426 6.537 24.380 1.00 91.12 106 LYS A O 1
ATOM 894 N N . ILE A 1 107 ? -8.452 5.552 24.426 1.00 93.19 107 ILE A N 1
ATOM 895 C CA . ILE A 1 107 ? -8.919 6.204 25.658 1.00 93.19 107 ILE A CA 1
ATOM 896 C C . ILE A 1 107 ? -7.998 5.861 26.837 1.00 93.19 107 ILE A C 1
ATOM 898 O O . ILE A 1 107 ? -7.546 6.758 27.552 1.00 93.19 107 ILE A O 1
ATOM 902 N N . ASP A 1 108 ? -7.657 4.583 27.021 1.00 91.25 108 ASP A N 1
ATOM 903 C CA . ASP A 1 108 ? -6.778 4.142 28.109 1.00 91.25 108 ASP A CA 1
ATOM 904 C C . ASP A 1 108 ? -5.356 4.711 27.957 1.00 91.25 108 ASP A C 1
ATOM 906 O O . ASP A 1 108 ? -4.749 5.147 28.942 1.00 91.25 108 ASP A O 1
ATOM 910 N N . LYS A 1 109 ? -4.826 4.768 26.726 1.00 89.81 109 LYS A N 1
ATOM 911 C CA . LYS A 1 109 ? -3.537 5.406 26.422 1.00 89.81 109 LYS A CA 1
ATOM 912 C C . LYS A 1 109 ? -3.575 6.894 26.763 1.00 89.81 109 LYS A C 1
ATOM 914 O O . LYS A 1 109 ? -2.661 7.390 27.422 1.00 89.81 109 LYS A O 1
ATOM 919 N N . PHE A 1 110 ? -4.623 7.604 26.355 1.00 90.12 110 PHE A N 1
ATOM 920 C CA . PHE A 1 110 ? -4.719 9.040 26.580 1.00 90.12 110 PHE A CA 1
ATOM 921 C C . PHE A 1 110 ? -4.914 9.386 28.060 1.00 90.12 110 PHE A C 1
ATOM 923 O O . PHE A 1 110 ? -4.260 10.291 28.575 1.00 90.12 110 PHE A O 1
ATOM 930 N N . LYS A 1 111 ? -5.698 8.590 28.794 1.00 88.81 111 LYS A N 1
ATOM 931 C CA . LYS A 1 111 ? -5.872 8.734 30.247 1.00 88.81 111 LYS A CA 1
ATOM 932 C C . LYS A 1 111 ? -4.544 8.675 31.008 1.00 88.81 111 LYS A C 1
ATOM 934 O O . LYS A 1 111 ? -4.376 9.405 31.984 1.00 88.81 111 LYS A O 1
ATOM 939 N N . ARG A 1 112 ? -3.608 7.818 30.578 1.00 86.31 112 ARG A N 1
ATOM 940 C CA . ARG A 1 112 ? -2.263 7.704 31.179 1.00 86.31 112 ARG A CA 1
ATOM 941 C C . ARG A 1 112 ? -1.396 8.937 30.918 1.00 86.31 112 ARG A C 1
ATOM 943 O O . ARG A 1 112 ? -0.578 9.281 31.761 1.00 86.31 112 ARG A O 1
ATOM 950 N N . LEU A 1 113 ? -1.579 9.587 29.769 1.00 85.38 113 LEU A N 1
ATOM 951 C CA . LEU A 1 113 ? -0.831 10.781 29.357 1.00 85.38 113 LEU A CA 1
ATOM 952 C C . LEU A 1 113 ? -1.437 12.086 29.898 1.00 85.38 113 LEU A C 1
ATOM 954 O O . LEU A 1 113 ? -0.743 13.097 30.004 1.00 85.38 113 LEU A O 1
ATOM 958 N N . SER A 1 114 ? -2.730 12.080 30.220 1.00 83.00 114 SER A N 1
ATOM 959 C CA . SER A 1 114 ? -3.430 13.235 30.773 1.00 83.00 114 SER A CA 1
ATOM 960 C C . SER A 1 114 ? -2.981 13.522 32.210 1.00 83.00 114 SER A C 1
ATOM 962 O O . SER A 1 114 ? -2.952 12.638 33.070 1.00 83.00 114 SER A O 1
ATOM 964 N N . SER A 1 115 ? -2.665 14.786 32.493 1.00 77.69 115 SER A N 1
ATOM 965 C CA . SER A 1 115 ? -2.335 15.266 33.844 1.00 77.69 115 SER A CA 1
ATOM 966 C C . SER A 1 115 ? -3.538 15.908 34.549 1.00 77.69 115 SER A C 1
ATOM 968 O O . SER A 1 115 ? -3.546 15.995 35.772 1.00 77.69 115 SER A O 1
ATOM 970 N N . SER A 1 116 ? -4.569 16.330 33.805 1.00 87.38 116 SER A N 1
ATOM 971 C CA . SER A 1 116 ? -5.704 17.092 34.340 1.00 87.38 116 SER A CA 1
ATOM 972 C C . SER A 1 116 ? -6.784 16.181 34.952 1.00 87.38 116 SER A C 1
ATOM 974 O O . SER A 1 116 ? -7.284 15.280 34.273 1.00 87.38 116 SER A O 1
ATOM 976 N N . PRO A 1 117 ? -7.225 16.420 36.205 1.00 86.12 117 PRO A N 1
ATOM 977 C CA . PRO A 1 117 ? -8.297 15.641 36.834 1.00 86.12 117 PRO A CA 1
ATOM 978 C C . PRO A 1 117 ? -9.635 15.697 36.080 1.00 86.12 117 PRO A C 1
ATOM 980 O O . PRO A 1 117 ? -10.322 14.681 35.963 1.00 86.12 117 PRO A O 1
ATOM 983 N N . LYS A 1 118 ? -9.998 16.864 35.524 1.00 89.12 118 LYS A N 1
ATOM 984 C CA . LYS A 1 118 ? -11.238 17.042 34.743 1.00 89.12 118 LYS A CA 1
ATOM 985 C C . LYS A 1 118 ? -11.218 16.199 33.466 1.00 89.12 118 LYS A C 1
ATOM 987 O O . LYS A 1 118 ? -12.194 15.532 33.142 1.00 89.12 118 LYS A O 1
ATOM 992 N N . GLU A 1 119 ? -10.079 16.190 32.783 1.00 88.50 119 GLU A N 1
ATOM 993 C CA . GLU A 1 119 ? -9.866 15.448 31.539 1.00 88.50 119 GLU A CA 1
ATOM 994 C C . GLU A 1 119 ? -9.954 13.932 31.774 1.00 88.50 119 GLU A C 1
ATOM 996 O O . GLU A 1 119 ? -10.664 13.224 31.061 1.00 88.50 119 GLU A O 1
ATOM 1001 N N . LYS A 1 120 ? -9.336 13.440 32.855 1.00 89.12 120 LYS A N 1
ATOM 1002 C CA . LYS A 1 120 ? -9.465 12.037 33.277 1.00 89.12 120 LYS A CA 1
ATOM 1003 C C . LYS A 1 120 ? -10.912 11.647 33.572 1.00 89.12 120 LYS A C 1
ATOM 1005 O O . LYS A 1 120 ? -11.308 10.537 33.224 1.00 89.12 120 LYS A O 1
ATOM 1010 N N . LYS A 1 121 ? -11.696 12.537 34.192 1.00 91.88 121 LYS A N 1
ATOM 1011 C CA . LYS A 1 121 ? -13.123 12.300 34.459 1.00 91.88 121 LYS A CA 1
ATOM 1012 C C . LYS A 1 121 ? -13.926 12.179 33.159 1.00 91.88 121 LYS A C 1
ATOM 1014 O O . LYS A 1 121 ? -14.713 11.248 33.028 1.00 91.88 121 LYS A O 1
ATOM 1019 N N . LEU A 1 122 ? -13.689 13.057 32.182 1.00 90.75 122 LEU A N 1
ATOM 1020 C CA . LEU A 1 122 ? -14.347 12.981 30.870 1.00 90.75 122 LEU A CA 1
ATOM 1021 C C . LEU A 1 122 ? -14.002 11.682 30.130 1.00 90.75 122 LEU A C 1
ATOM 1023 O O . LEU A 1 122 ? -14.899 10.994 29.650 1.00 90.75 122 LEU A O 1
ATOM 1027 N N . LEU A 1 123 ? -12.722 11.301 30.105 1.00 92.62 123 LEU A N 1
ATOM 1028 C CA . LEU A 1 123 ? -12.280 10.046 29.487 1.00 92.62 123 LEU A CA 1
ATOM 1029 C C . LEU A 1 123 ? -12.886 8.814 30.170 1.00 92.62 123 LEU A C 1
ATOM 1031 O O . LEU A 1 123 ? -13.225 7.847 29.495 1.00 92.62 123 LEU A O 1
ATOM 1035 N N . LEU A 1 124 ? -13.053 8.843 31.496 1.00 92.69 124 LEU A N 1
ATOM 1036 C CA . LEU A 1 124 ? -13.727 7.774 32.237 1.00 92.69 124 LEU A CA 1
ATOM 1037 C C . LEU A 1 124 ? -15.200 7.631 31.837 1.00 92.69 124 LEU A C 1
ATOM 1039 O O . LEU A 1 124 ? -15.649 6.507 31.619 1.00 92.69 124 LEU A O 1
ATOM 1043 N N . ASN A 1 125 ? -15.915 8.747 31.696 1.00 92.81 125 ASN A N 1
ATOM 1044 C CA . ASN A 1 125 ? -17.316 8.745 31.275 1.00 92.81 125 ASN A CA 1
ATOM 1045 C C . ASN A 1 125 ? -17.476 8.268 29.823 1.00 92.81 125 ASN A C 1
ATOM 1047 O O . ASN A 1 125 ? -18.363 7.478 29.522 1.00 92.81 125 ASN A O 1
ATOM 1051 N N . LEU A 1 126 ? -16.594 8.692 28.914 1.00 92.94 126 LEU A N 1
ATOM 1052 C CA . LEU A 1 126 ? -16.607 8.181 27.539 1.00 92.94 126 LEU A CA 1
ATOM 1053 C C . LEU A 1 126 ? -16.314 6.682 27.499 1.00 92.94 126 LEU A C 1
ATOM 1055 O O . LEU A 1 126 ? -16.982 5.929 26.797 1.00 92.94 126 LEU A O 1
ATOM 1059 N N . ARG A 1 127 ? -15.353 6.222 28.304 1.00 94.31 127 ARG A N 1
ATOM 1060 C CA . ARG A 1 127 ? -15.024 4.800 28.401 1.00 94.31 127 ARG A CA 1
ATOM 1061 C C . ARG A 1 127 ? -16.219 3.966 28.857 1.00 94.31 127 ARG A C 1
ATOM 1063 O O . ARG A 1 127 ? -16.433 2.890 28.303 1.00 94.31 127 ARG A O 1
ATOM 1070 N N . SER A 1 128 ? -16.976 4.419 29.860 1.00 92.75 128 SER A N 1
ATOM 1071 C CA . SER A 1 128 ? -18.155 3.679 30.328 1.00 92.75 128 SER A CA 1
ATOM 1072 C C . SER A 1 128 ? -19.240 3.600 29.252 1.00 92.75 128 SER A C 1
ATOM 1074 O O . SER A 1 128 ? -19.788 2.518 29.060 1.00 92.75 128 SER A O 1
ATOM 1076 N N . LEU A 1 129 ? -19.465 4.678 28.491 1.00 91.88 129 LEU A N 1
ATOM 1077 C CA . LEU A 1 129 ? -20.393 4.694 27.349 1.00 91.88 129 LEU A CA 1
ATOM 1078 C C . LEU A 1 129 ? -19.984 3.713 26.236 1.00 91.88 129 LEU A C 1
ATOM 1080 O O . LEU A 1 129 ? -20.802 2.951 25.720 1.00 91.88 129 LEU A O 1
ATOM 1084 N N . VAL A 1 130 ? -18.696 3.675 25.886 1.00 92.25 130 VAL A N 1
ATOM 1085 C CA . VAL A 1 130 ? -18.179 2.734 24.876 1.00 92.25 130 VAL A CA 1
ATOM 1086 C C . VAL A 1 130 ? -18.367 1.288 25.344 1.00 92.25 130 VAL A C 1
ATOM 1088 O O . VAL A 1 130 ? -18.709 0.405 24.558 1.00 92.25 130 VAL A O 1
ATOM 1091 N N . ILE A 1 131 ? -18.159 1.022 26.638 1.00 92.50 131 ILE A N 1
ATOM 1092 C CA . ILE A 1 131 ? -18.323 -0.317 27.215 1.00 92.50 131 ILE A CA 1
ATOM 1093 C C . ILE A 1 131 ? -19.780 -0.766 27.169 1.00 92.50 131 ILE A C 1
ATOM 1095 O O . ILE A 1 131 ? -20.015 -1.906 26.762 1.00 92.50 131 ILE A O 1
ATOM 1099 N N . SER A 1 132 ? -20.724 0.104 27.538 1.00 90.94 132 SER A N 1
ATOM 1100 C CA . SER A 1 132 ? -22.153 -0.225 27.562 1.00 90.94 132 SER A CA 1
ATOM 1101 C C . SER A 1 132 ? -22.751 -0.434 26.170 1.00 90.94 132 SER A C 1
ATOM 1103 O O . SER A 1 132 ? -23.757 -1.125 26.041 1.00 90.94 132 SER A O 1
ATOM 1105 N N . THR A 1 133 ? -22.129 0.108 25.122 1.00 90.25 133 THR A N 1
ATOM 1106 C CA . THR A 1 133 ? -22.621 -0.032 23.746 1.00 90.25 133 THR A CA 1
ATOM 1107 C C . THR A 1 133 ? -22.360 -1.437 23.194 1.00 90.25 133 THR A C 1
ATOM 1109 O O . THR A 1 133 ? -21.236 -1.948 23.261 1.00 90.25 133 THR A O 1
ATOM 1112 N N . VAL A 1 134 ? -23.384 -2.082 22.628 1.00 88.00 134 VAL A N 1
ATOM 1113 C CA . VAL A 1 134 ? -23.262 -3.409 22.000 1.00 88.00 134 VAL A CA 1
ATOM 1114 C C . VAL A 1 134 ? -22.551 -3.270 20.653 1.00 88.00 134 VAL A C 1
ATOM 1116 O O . VAL A 1 134 ? -23.012 -2.542 19.782 1.00 88.00 134 VAL A O 1
ATOM 1119 N N . ALA A 1 135 ? -21.428 -3.970 20.480 1.00 89.38 135 ALA A N 1
ATOM 1120 C CA . ALA A 1 135 ? -20.672 -3.938 19.230 1.00 89.38 135 ALA A CA 1
ATOM 1121 C C . ALA A 1 135 ? -21.273 -4.890 18.188 1.00 89.38 135 ALA A C 1
ATOM 1123 O O . ALA A 1 135 ? -21.638 -6.028 18.503 1.00 89.38 135 ALA A O 1
ATOM 1124 N N . LYS A 1 136 ? -21.311 -4.446 16.933 1.00 90.31 136 LYS A N 1
ATOM 1125 C CA . LYS A 1 136 ? -21.640 -5.280 15.778 1.00 90.31 136 LYS A CA 1
ATOM 1126 C C . LYS A 1 136 ? -20.451 -6.146 15.381 1.00 90.31 136 LYS A C 1
ATOM 1128 O O . LYS A 1 136 ? -19.295 -5.842 15.661 1.00 90.31 136 LYS A O 1
ATOM 1133 N N . LYS A 1 137 ? -20.737 -7.248 14.691 1.00 87.06 137 LYS A N 1
ATOM 1134 C CA . LYS A 1 137 ? -19.701 -8.109 14.118 1.00 87.06 137 LYS A CA 1
ATOM 1135 C C . LYS A 1 137 ? -18.934 -7.357 13.029 1.00 87.06 137 LYS A C 1
ATOM 1137 O O . LYS A 1 137 ? -19.565 -6.767 12.159 1.00 87.06 137 LYS A O 1
ATOM 1142 N N . ASP A 1 138 ? -17.609 -7.482 13.045 1.00 81.62 138 ASP A N 1
ATOM 1143 C CA . ASP A 1 138 ? -16.738 -6.828 12.067 1.00 81.62 138 ASP A CA 1
ATOM 1144 C C . ASP A 1 138 ? -17.156 -7.145 10.625 1.00 81.62 138 ASP A C 1
ATOM 1146 O O . ASP A 1 138 ? -17.438 -8.308 10.274 1.00 81.62 138 ASP A O 1
ATOM 1150 N N . LYS A 1 139 ? -17.148 -6.124 9.762 1.00 78.56 139 LYS A N 1
ATOM 1151 C CA . LYS A 1 139 ? -17.387 -6.318 8.328 1.00 78.56 139 LYS A CA 1
ATOM 1152 C C . LYS A 1 139 ? -16.308 -7.247 7.767 1.00 78.56 139 LYS A C 1
ATOM 1154 O O . LYS A 1 139 ? -15.122 -7.173 8.101 1.00 78.56 139 LYS A O 1
ATOM 1159 N N . LYS A 1 140 ? -16.710 -8.192 6.906 1.00 67.75 140 LYS A N 1
ATOM 1160 C CA . LYS A 1 140 ? -15.784 -9.192 6.344 1.00 67.75 140 LYS A CA 1
ATOM 1161 C C . LYS A 1 140 ? -14.718 -8.493 5.499 1.00 67.75 140 LYS A C 1
ATOM 1163 O O . LYS A 1 140 ? -14.968 -8.128 4.356 1.00 67.75 140 LYS A O 1
ATOM 1168 N N . THR A 1 141 ? -13.504 -8.378 6.028 1.00 64.75 141 THR A N 1
ATOM 1169 C CA . THR A 1 141 ? -12.358 -7.923 5.234 1.00 64.75 141 THR A CA 1
ATOM 1170 C C . THR A 1 141 ? -11.960 -8.986 4.213 1.00 64.75 141 THR A C 1
ATOM 1172 O O . THR A 1 141 ? -11.945 -10.189 4.507 1.00 64.75 141 THR A O 1
ATOM 1175 N N . PHE A 1 142 ? -11.610 -8.548 3.001 1.00 62.41 142 PHE A N 1
ATOM 1176 C CA . PHE A 1 142 ? -11.119 -9.444 1.960 1.00 62.41 142 PHE A CA 1
ATOM 1177 C C . PHE A 1 142 ? -9.871 -10.189 2.460 1.00 62.41 142 PHE A C 1
ATOM 1179 O O . PHE A 1 142 ? -8.918 -9.602 2.985 1.00 62.41 142 PHE A O 1
ATOM 1186 N N . ASN A 1 143 ? -9.884 -11.518 2.358 1.00 68.38 143 ASN A N 1
ATOM 1187 C CA . ASN A 1 143 ? -8.774 -12.356 2.793 1.00 68.38 143 ASN A CA 1
ATOM 1188 C C . ASN A 1 143 ? -8.419 -13.353 1.693 1.00 68.38 143 ASN A C 1
ATOM 1190 O O . ASN A 1 143 ? -9.036 -14.414 1.599 1.00 68.38 143 ASN A O 1
ATOM 1194 N N . LEU A 1 144 ? -7.378 -13.018 0.921 1.00 67.56 144 LEU A N 1
ATOM 1195 C CA . LEU A 1 144 ? -6.852 -13.850 -0.165 1.00 67.56 144 LEU A CA 1
ATOM 1196 C C . LEU A 1 144 ? -6.671 -15.312 0.258 1.00 67.56 144 LEU A C 1
ATOM 1198 O O . LEU A 1 144 ? -7.104 -16.219 -0.439 1.00 67.56 144 LEU A O 1
ATOM 1202 N N . SER A 1 145 ? -6.095 -15.554 1.439 1.00 70.25 145 SER A N 1
ATOM 1203 C CA . SER A 1 145 ? -5.824 -16.924 1.898 1.00 70.25 145 SER A CA 1
ATOM 1204 C C . SER A 1 145 ? -7.089 -17.743 2.164 1.00 70.25 145 SER A C 1
ATOM 1206 O O . SER A 1 145 ? -7.075 -18.961 2.001 1.00 70.25 145 SER A O 1
ATOM 1208 N N . ARG A 1 146 ? -8.191 -17.083 2.538 1.00 70.31 146 ARG A N 1
ATOM 1209 C CA . ARG A 1 146 ? -9.487 -17.739 2.726 1.00 70.31 146 ARG A CA 1
ATOM 1210 C C . ARG A 1 146 ? -10.153 -18.021 1.385 1.00 70.31 146 ARG A C 1
ATOM 1212 O O . ARG A 1 146 ? -10.696 -19.103 1.229 1.00 70.31 146 ARG A O 1
ATOM 1219 N N . LEU A 1 147 ? -10.051 -17.089 0.434 1.00 71.00 147 LEU A N 1
ATOM 1220 C CA . LEU A 1 147 ? -10.568 -17.253 -0.926 1.00 71.00 147 LEU A CA 1
ATOM 1221 C C . LEU A 1 147 ? -9.877 -18.419 -1.643 1.00 71.00 147 LEU A C 1
ATOM 1223 O O . LEU A 1 147 ? -10.546 -19.267 -2.228 1.00 71.00 147 LEU A O 1
ATOM 1227 N N . VAL A 1 148 ? -8.548 -18.517 -1.541 1.00 70.56 148 VAL A N 1
ATOM 1228 C CA . VAL A 1 148 ? -7.801 -19.645 -2.117 1.00 70.56 148 VAL A CA 1
ATOM 1229 C C . VAL A 1 148 ? -8.190 -20.963 -1.442 1.00 70.56 148 VAL A C 1
ATOM 1231 O O . VAL A 1 148 ? -8.419 -21.948 -2.133 1.00 70.56 148 VAL A O 1
ATOM 1234 N N . ALA A 1 149 ? -8.348 -20.984 -0.114 1.00 68.62 149 ALA A N 1
ATOM 1235 C CA . ALA A 1 149 ? -8.795 -22.182 0.600 1.00 68.62 149 ALA A CA 1
ATOM 1236 C C . ALA A 1 149 ? -10.208 -22.627 0.177 1.00 68.62 149 ALA A C 1
ATOM 1238 O O . ALA A 1 149 ? -10.426 -23.813 -0.053 1.00 68.62 149 ALA A O 1
ATOM 1239 N N . THR A 1 150 ? -11.152 -21.691 0.016 1.00 72.62 150 THR A N 1
ATOM 1240 C CA . THR A 1 150 ? -12.509 -22.006 -0.462 1.00 72.62 150 THR A CA 1
ATOM 1241 C C . THR A 1 150 ? -12.517 -22.462 -1.917 1.00 72.62 150 THR A C 1
ATOM 1243 O O . THR A 1 150 ? -13.236 -23.397 -2.248 1.00 72.62 150 THR A O 1
ATOM 1246 N N . THR A 1 151 ? -11.687 -21.854 -2.768 1.00 72.62 151 THR A N 1
ATOM 1247 C CA . THR A 1 151 ? -11.577 -22.214 -4.193 1.00 72.62 151 THR A CA 1
ATOM 1248 C C . THR A 1 151 ? -10.990 -23.611 -4.361 1.00 72.62 151 THR A C 1
ATOM 1250 O O . THR A 1 151 ? -11.520 -24.421 -5.112 1.00 72.62 151 THR A O 1
ATOM 1253 N N . LEU A 1 152 ? -9.939 -23.930 -3.602 1.00 71.19 152 LEU A N 1
ATOM 1254 C CA . LEU A 1 152 ? -9.297 -25.245 -3.618 1.00 71.19 152 LEU A CA 1
ATOM 1255 C C . LEU A 1 152 ? -10.041 -26.295 -2.772 1.00 71.19 152 LEU A C 1
ATOM 1257 O O . LEU A 1 152 ? -9.582 -27.429 -2.685 1.00 71.19 152 LEU A O 1
ATOM 1261 N N . ARG A 1 153 ? -11.166 -25.935 -2.134 1.00 68.19 153 ARG A N 1
ATOM 1262 C CA . ARG A 1 153 ? -11.935 -26.786 -1.202 1.00 68.19 153 ARG A CA 1
ATOM 1263 C C . ARG A 1 153 ? -11.076 -27.416 -0.090 1.00 68.19 153 ARG A C 1
ATOM 1265 O O . ARG A 1 153 ? -11.355 -28.520 0.369 1.00 68.19 153 ARG A O 1
ATOM 1272 N N . VAL A 1 154 ? -10.041 -26.711 0.370 1.00 72.75 154 VAL A N 1
ATOM 1273 C CA . VAL A 1 154 ? -9.138 -27.175 1.437 1.00 72.75 154 VAL A CA 1
ATOM 1274 C C . VAL A 1 154 ? -9.513 -26.524 2.765 1.00 72.75 154 VAL A C 1
ATOM 1276 O O . VAL A 1 154 ? -9.826 -25.333 2.829 1.00 72.75 154 VAL A O 1
ATOM 1279 N N . THR A 1 155 ? -9.431 -27.283 3.861 1.00 67.19 155 THR A N 1
ATOM 1280 C CA . THR A 1 155 ? -9.622 -26.746 5.213 1.00 67.19 155 THR A CA 1
ATOM 1281 C C . THR A 1 155 ? -8.615 -25.630 5.489 1.00 67.19 155 THR A C 1
ATOM 1283 O O . THR A 1 155 ? -7.397 -25.829 5.449 1.00 67.19 155 THR A O 1
ATOM 1286 N N . TYR A 1 156 ? -9.125 -24.437 5.800 1.00 69.56 156 TYR A N 1
ATOM 1287 C CA . TYR A 1 156 ? -8.296 -23.291 6.159 1.00 69.56 156 TYR A CA 1
ATOM 1288 C C . TYR A 1 156 ? -7.626 -23.524 7.521 1.00 69.56 156 TYR A C 1
ATOM 1290 O O . TYR A 1 156 ? -8.156 -23.168 8.571 1.00 69.56 156 TYR A O 1
ATOM 1298 N N . ASN A 1 157 ? -6.430 -24.110 7.483 1.00 73.62 157 ASN A N 1
ATOM 1299 C CA . ASN A 1 157 ? -5.605 -24.377 8.655 1.00 73.62 157 ASN A CA 1
ATOM 1300 C C . ASN A 1 157 ? -4.324 -23.532 8.637 1.00 73.62 157 ASN A C 1
ATOM 1302 O O . ASN A 1 157 ? -3.814 -23.132 7.587 1.00 73.62 157 ASN A O 1
ATOM 1306 N N . ARG A 1 158 ? -3.747 -23.283 9.820 1.00 69.19 158 ARG A N 1
ATOM 1307 C CA . ARG A 1 158 ? -2.519 -22.474 9.976 1.00 69.19 158 ARG A CA 1
ATOM 1308 C C . ARG A 1 158 ? -1.350 -23.015 9.147 1.00 69.19 158 ARG A C 1
ATOM 1310 O O . ARG A 1 158 ? -0.625 -22.247 8.519 1.00 69.19 158 ARG A O 1
ATOM 1317 N N . LEU A 1 159 ? -1.197 -24.339 9.119 1.00 70.88 159 LEU A N 1
ATOM 1318 C CA . LEU A 1 159 ? -0.167 -25.021 8.334 1.00 70.88 159 LEU A CA 1
ATOM 1319 C C . LEU A 1 159 ? -0.379 -24.841 6.829 1.00 70.88 159 LEU A C 1
ATOM 1321 O O . LEU A 1 159 ? 0.592 -24.611 6.113 1.00 70.88 159 LEU A O 1
ATOM 1325 N N . PHE A 1 160 ? -1.633 -24.871 6.365 1.00 76.25 160 PHE A N 1
ATOM 1326 C CA . PHE A 1 160 ? -1.973 -24.606 4.968 1.00 76.25 160 PHE A CA 1
ATOM 1327 C C . PHE A 1 160 ? -1.569 -23.186 4.576 1.00 76.25 160 PHE A C 1
ATOM 1329 O O . PHE A 1 160 ? -0.841 -23.013 3.608 1.00 76.25 160 PHE A O 1
ATOM 1336 N N . LYS A 1 161 ? -1.928 -22.176 5.380 1.00 76.12 161 LYS A N 1
ATOM 1337 C CA . LYS A 1 161 ? -1.527 -20.786 5.115 1.00 76.12 161 LYS A CA 1
ATOM 1338 C C . LYS A 1 161 ? -0.005 -20.616 5.110 1.00 76.12 161 LYS A C 1
ATOM 1340 O O . LYS A 1 161 ? 0.518 -19.967 4.213 1.00 76.12 161 LYS A O 1
ATOM 1345 N N . LYS A 1 162 ? 0.716 -21.236 6.053 1.00 78.81 162 LYS A N 1
ATOM 1346 C CA . LYS A 1 162 ? 2.190 -21.201 6.086 1.00 78.81 162 LYS A CA 1
ATOM 1347 C C . LYS A 1 162 ? 2.814 -21.827 4.838 1.00 78.81 162 LYS A C 1
ATOM 1349 O O . LYS A 1 162 ? 3.731 -21.233 4.276 1.00 78.81 162 LYS A O 1
ATOM 1354 N N . LYS A 1 163 ? 2.321 -22.994 4.407 1.00 81.50 163 LYS A N 1
ATOM 1355 C CA . LYS A 1 163 ? 2.772 -23.661 3.176 1.00 81.50 163 LYS A CA 1
ATOM 1356 C C . LYS A 1 163 ? 2.426 -22.836 1.939 1.00 81.50 163 LYS A C 1
ATOM 1358 O O . LYS A 1 163 ? 3.289 -22.640 1.099 1.00 81.50 163 LYS A O 1
ATOM 1363 N N . LEU A 1 164 ? 1.215 -22.293 1.859 1.00 82.62 164 LEU A N 1
ATOM 1364 C CA . LEU A 1 164 ? 0.758 -21.470 0.741 1.00 82.62 164 LEU A CA 1
ATOM 1365 C C . LEU A 1 164 ? 1.615 -20.208 0.591 1.00 82.62 164 LEU A C 1
ATOM 1367 O O . LEU A 1 164 ? 2.073 -19.928 -0.510 1.00 82.62 164 LEU A O 1
ATOM 1371 N N . VAL A 1 165 ? 1.901 -19.488 1.685 1.00 81.75 165 VAL A N 1
ATOM 1372 C CA . VAL A 1 165 ? 2.812 -18.328 1.641 1.00 81.75 165 VAL A CA 1
ATOM 1373 C C . VAL A 1 165 ? 4.217 -18.746 1.231 1.00 81.75 165 VAL A C 1
ATOM 1375 O O . VAL A 1 165 ? 4.818 -18.087 0.390 1.00 81.75 165 VAL A O 1
ATOM 1378 N N . PHE A 1 166 ? 4.727 -19.857 1.764 1.00 83.50 166 PHE A N 1
ATOM 1379 C CA . PHE A 1 166 ? 6.038 -20.360 1.369 1.00 83.50 166 PHE A CA 1
ATOM 1380 C C . PHE A 1 166 ? 6.107 -20.689 -0.127 1.00 83.50 166 PHE A C 1
ATOM 1382 O O . PHE A 1 166 ? 6.993 -20.181 -0.802 1.00 83.50 166 PHE A O 1
ATOM 1389 N N . TYR A 1 167 ? 5.170 -21.479 -0.661 1.00 83.25 167 TYR A N 1
ATOM 1390 C CA . TYR A 1 167 ? 5.169 -21.851 -2.077 1.00 83.25 167 TYR A CA 1
ATOM 1391 C C . TYR A 1 167 ? 4.928 -20.649 -2.990 1.00 83.25 167 TYR A C 1
ATOM 1393 O O . TYR A 1 167 ? 5.592 -20.543 -4.014 1.00 83.25 167 TYR A O 1
ATOM 1401 N N . ALA A 1 168 ? 4.054 -19.714 -2.613 1.00 83.62 168 ALA A N 1
ATOM 1402 C CA . ALA A 1 168 ? 3.839 -18.486 -3.376 1.00 83.62 168 ALA A CA 1
ATOM 1403 C C . ALA A 1 168 ? 5.116 -17.637 -3.461 1.00 83.62 168 ALA A C 1
ATOM 1405 O O . ALA A 1 168 ? 5.475 -17.167 -4.533 1.00 83.62 168 ALA A O 1
ATOM 1406 N N . LEU A 1 169 ? 5.844 -17.477 -2.352 1.00 83.69 169 LEU A N 1
ATOM 1407 C CA . LEU A 1 169 ? 7.109 -16.743 -2.365 1.00 83.69 169 LEU A CA 1
ATOM 1408 C C . LEU A 1 169 ? 8.230 -17.502 -3.057 1.00 83.69 169 LEU A C 1
ATOM 1410 O O . LEU A 1 169 ? 9.024 -16.891 -3.758 1.00 83.69 169 LEU A O 1
ATOM 1414 N N . PHE A 1 170 ? 8.297 -18.816 -2.865 1.00 84.81 170 PHE A N 1
ATOM 1415 C CA . PHE A 1 170 ? 9.287 -19.657 -3.517 1.00 84.81 170 PHE A CA 1
ATOM 1416 C C . PHE A 1 170 ? 9.122 -19.595 -5.035 1.00 84.81 170 PHE A C 1
ATOM 1418 O O . PHE A 1 170 ? 10.083 -19.302 -5.734 1.00 84.81 170 PHE A O 1
ATOM 1425 N N . THR A 1 171 ? 7.900 -19.797 -5.533 1.00 83.94 171 THR A N 1
ATOM 1426 C CA . THR A 1 171 ? 7.591 -19.730 -6.969 1.00 83.94 171 THR A CA 1
ATOM 1427 C C . THR A 1 171 ? 7.824 -18.334 -7.534 1.00 83.94 171 THR A C 1
ATOM 1429 O O . THR A 1 171 ? 8.502 -18.213 -8.548 1.00 83.94 171 THR A O 1
ATOM 1432 N N . TYR A 1 172 ? 7.355 -17.282 -6.854 1.00 84.88 172 TYR A N 1
ATOM 1433 C CA . TYR A 1 172 ? 7.575 -15.901 -7.285 1.00 84.88 172 TYR A CA 1
ATOM 1434 C C . TYR A 1 172 ? 9.065 -15.538 -7.342 1.00 84.88 172 TYR A C 1
ATOM 1436 O O . TYR A 1 172 ? 9.522 -14.988 -8.338 1.00 84.88 172 TYR A O 1
ATOM 1444 N N . SER A 1 173 ? 9.840 -15.880 -6.310 1.00 84.12 173 SER A N 1
ATOM 1445 C CA . SER A 1 173 ? 11.285 -15.626 -6.283 1.00 84.12 173 SER A CA 1
ATOM 1446 C C . SER A 1 173 ? 12.043 -16.432 -7.311 1.00 84.12 173 SER A C 1
ATOM 1448 O O . SER A 1 173 ? 12.945 -15.897 -7.939 1.00 84.12 173 SER A O 1
ATOM 1450 N N . LEU A 1 174 ? 11.702 -17.711 -7.472 1.00 87.38 174 LEU A N 1
ATOM 1451 C CA . LEU A 1 174 ? 12.365 -18.573 -8.437 1.00 87.38 174 LEU A CA 1
ATOM 1452 C C . LEU A 1 174 ? 12.112 -18.061 -9.855 1.00 87.38 174 LEU A C 1
ATOM 1454 O O . LEU A 1 174 ? 13.063 -17.887 -10.607 1.00 87.38 174 LEU A O 1
ATOM 1458 N N . TRP A 1 175 ? 10.858 -17.737 -10.180 1.00 87.88 175 TRP A N 1
ATOM 1459 C CA . TRP A 1 175 ? 10.502 -17.124 -11.456 1.00 87.88 175 TRP A CA 1
ATOM 1460 C C . TRP A 1 175 ? 11.240 -15.797 -11.668 1.00 87.88 175 TRP A C 1
ATOM 1462 O O . TRP A 1 175 ? 11.901 -15.638 -12.687 1.00 87.88 175 TRP A O 1
ATOM 1472 N N . TYR A 1 176 ? 11.221 -14.895 -10.680 1.00 85.94 176 TYR A N 1
ATOM 1473 C CA . TYR A 1 176 ? 11.898 -13.598 -10.766 1.00 85.94 176 TYR A CA 1
ATOM 1474 C C . TYR A 1 176 ? 13.415 -13.744 -10.963 1.00 85.94 176 TYR A C 1
ATOM 1476 O O . TYR A 1 176 ? 13.997 -13.083 -11.814 1.00 85.94 176 TYR A O 1
ATOM 1484 N N . ILE A 1 177 ? 14.076 -14.622 -10.205 1.00 86.12 177 ILE A N 1
ATOM 1485 C CA . ILE A 1 177 ? 15.525 -14.841 -10.315 1.00 86.12 177 ILE A CA 1
ATOM 1486 C C . ILE A 1 177 ? 15.877 -15.461 -11.667 1.00 86.12 177 ILE A C 1
ATOM 1488 O O . ILE A 1 177 ? 16.853 -15.031 -12.278 1.00 86.12 177 ILE A O 1
ATOM 1492 N N . ILE A 1 178 ? 15.106 -16.445 -12.142 1.00 87.38 178 ILE A N 1
ATOM 1493 C CA . ILE A 1 178 ? 15.340 -17.086 -13.442 1.00 87.38 178 ILE A CA 1
ATOM 1494 C C . ILE A 1 178 ? 15.180 -16.064 -14.568 1.00 87.38 178 ILE A C 1
ATOM 1496 O O . ILE A 1 178 ? 16.101 -15.915 -15.366 1.00 87.38 178 ILE A O 1
ATOM 1500 N N . ASP A 1 179 ? 14.068 -15.325 -14.584 1.00 82.50 179 ASP A N 1
ATOM 1501 C CA . ASP A 1 179 ? 13.785 -14.269 -15.563 1.00 82.50 179 ASP A CA 1
ATOM 1502 C C . ASP A 1 179 ? 14.952 -13.270 -15.652 1.00 82.50 179 ASP A C 1
ATOM 1504 O O . ASP A 1 179 ? 15.551 -13.084 -16.712 1.00 82.50 179 ASP A O 1
ATOM 1508 N N . LYS A 1 180 ? 15.400 -12.739 -14.505 1.00 84.00 180 LYS A N 1
ATOM 1509 C CA . LYS A 1 180 ? 16.484 -11.741 -14.458 1.00 84.00 180 LYS A CA 1
ATOM 1510 C C . LYS A 1 180 ? 17.871 -12.301 -14.722 1.00 84.00 180 LYS A C 1
ATOM 1512 O O . LYS A 1 180 ? 18.731 -11.588 -15.243 1.00 84.00 180 LYS A O 1
ATOM 1517 N N . SER A 1 181 ? 18.097 -13.574 -14.415 1.00 81.50 181 SER A N 1
ATOM 1518 C CA . SER A 1 181 ? 19.345 -14.255 -14.763 1.00 81.50 181 SER A CA 1
ATOM 1519 C C . SER A 1 181 ? 19.441 -14.494 -16.266 1.00 81.50 181 SER A C 1
ATOM 1521 O O . SER A 1 181 ? 20.500 -14.259 -16.839 1.00 81.50 181 SER A O 1
ATOM 1523 N N . ILE A 1 182 ? 18.344 -14.902 -16.914 1.00 82.69 182 ILE A N 1
ATOM 1524 C CA . ILE A 1 182 ? 18.275 -15.065 -18.372 1.00 82.69 182 ILE A CA 1
ATOM 1525 C C . ILE A 1 182 ? 18.525 -13.720 -19.058 1.00 82.69 182 ILE A C 1
ATOM 1527 O O . ILE A 1 182 ? 19.364 -13.647 -19.956 1.00 82.69 182 ILE A O 1
ATOM 1531 N N . ASP A 1 183 ? 17.861 -12.656 -18.604 1.00 76.56 183 ASP A N 1
ATOM 1532 C CA . ASP A 1 183 ? 18.052 -11.307 -19.146 1.00 76.56 183 ASP A CA 1
ATOM 1533 C C . ASP A 1 183 ? 19.516 -10.842 -19.003 1.00 76.56 183 ASP A C 1
ATOM 1535 O O . ASP A 1 183 ? 20.126 -10.367 -19.963 1.00 76.56 183 ASP A O 1
ATOM 1539 N N . SER A 1 184 ? 20.117 -11.044 -17.825 1.00 79.19 184 SER A N 1
ATOM 1540 C CA . SER A 1 184 ? 21.516 -10.672 -17.558 1.00 79.19 184 SER A CA 1
ATOM 1541 C C . SER A 1 184 ? 22.506 -11.495 -18.392 1.00 79.19 184 SER A C 1
ATOM 1543 O O . SER A 1 184 ? 23.484 -10.958 -18.913 1.00 79.19 184 SER A O 1
ATOM 1545 N N . PHE A 1 185 ? 22.247 -12.797 -18.549 1.00 79.69 185 PHE A N 1
ATOM 1546 C CA . PHE A 1 185 ? 23.068 -13.704 -19.349 1.00 79.69 185 PHE A CA 1
ATOM 1547 C C . PHE A 1 185 ? 23.051 -13.313 -20.831 1.00 79.69 185 PHE A C 1
ATOM 1549 O O . PHE A 1 185 ? 24.113 -13.214 -21.448 1.00 79.69 185 PHE A O 1
ATOM 1556 N N . ARG A 1 186 ? 21.867 -13.015 -21.388 1.00 74.94 186 ARG A N 1
ATOM 1557 C CA . ARG A 1 186 ? 21.712 -12.551 -22.778 1.00 74.94 186 ARG A CA 1
ATOM 1558 C C . ARG A 1 186 ? 22.537 -11.293 -23.054 1.00 74.94 186 ARG A C 1
ATOM 1560 O O . ARG A 1 186 ? 23.174 -11.209 -24.100 1.00 74.94 186 ARG A O 1
ATOM 1567 N N . LEU A 1 187 ? 22.569 -10.346 -22.115 1.00 72.88 187 LEU A N 1
ATOM 1568 C CA . LEU A 1 187 ? 23.345 -9.109 -22.257 1.00 72.88 187 LEU A CA 1
ATOM 1569 C C . LEU A 1 187 ? 24.857 -9.290 -22.095 1.00 72.88 187 LEU A C 1
ATOM 1571 O O . LEU A 1 187 ? 25.629 -8.549 -22.705 1.00 72.88 187 LEU A O 1
ATOM 1575 N N . PHE A 1 188 ? 25.293 -10.225 -21.249 1.00 72.31 188 PHE A N 1
ATOM 1576 C CA . PHE A 1 188 ? 26.715 -10.418 -20.964 1.00 72.31 188 PHE A CA 1
ATOM 1577 C C . PHE A 1 188 ? 27.435 -11.223 -22.053 1.00 72.31 188 PHE A C 1
ATOM 1579 O O . PHE A 1 188 ? 28.548 -10.865 -22.433 1.00 72.31 188 PHE A O 1
ATOM 1586 N N . PHE A 1 189 ? 26.809 -12.291 -22.562 1.00 69.94 189 PHE A N 1
ATOM 1587 C CA . PHE A 1 189 ? 27.473 -13.288 -23.414 1.00 69.94 189 PHE A CA 1
ATOM 1588 C C . PHE A 1 189 ? 27.395 -13.033 -24.918 1.00 69.94 189 PHE A C 1
ATOM 1590 O O . PHE A 1 189 ? 28.012 -13.765 -25.688 1.00 69.94 189 PHE A O 1
ATOM 1597 N N . ASN A 1 190 ? 26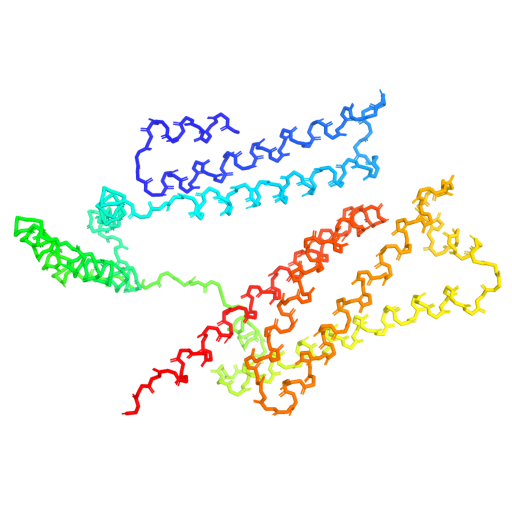.674 -12.010 -25.363 1.00 64.94 190 ASN A N 1
ATOM 1598 C CA . ASN A 1 190 ? 26.596 -11.691 -26.779 1.00 64.94 190 ASN A CA 1
ATOM 1599 C C . ASN A 1 190 ? 27.393 -10.414 -27.081 1.00 64.94 190 ASN A C 1
ATOM 1601 O O . ASN A 1 190 ? 27.174 -9.351 -26.496 1.00 64.94 190 ASN A O 1
ATOM 1605 N N . SER A 1 191 ? 28.346 -10.546 -28.002 1.00 60.53 191 SER A N 1
ATOM 1606 C CA . SER A 1 191 ? 29.312 -9.518 -28.397 1.00 60.53 191 SER A CA 1
ATOM 1607 C C . SER A 1 191 ? 28.642 -8.277 -28.993 1.00 60.53 191 SER A C 1
ATOM 1609 O O . SER A 1 191 ? 29.154 -7.168 -28.849 1.00 60.53 191 SER A O 1
ATOM 1611 N N . ASN A 1 192 ? 27.454 -8.440 -29.583 1.00 64.38 192 ASN A N 1
ATOM 1612 C CA . ASN A 1 192 ? 26.670 -7.355 -30.159 1.00 64.38 192 ASN A CA 1
ATOM 1613 C C . ASN A 1 192 ? 25.613 -6.849 -29.170 1.00 64.38 192 ASN A C 1
ATOM 1615 O O . ASN A 1 192 ? 24.408 -6.962 -29.398 1.00 64.38 192 ASN A O 1
ATOM 1619 N N . LYS A 1 193 ? 26.072 -6.252 -28.065 1.00 62.22 193 LYS A N 1
ATOM 1620 C CA . LYS A 1 193 ? 25.209 -5.696 -27.003 1.00 62.22 193 LYS A CA 1
ATOM 1621 C C . LYS A 1 193 ? 24.139 -4.738 -27.540 1.00 62.22 193 LYS A C 1
ATOM 1623 O O . LYS A 1 193 ? 23.021 -4.728 -27.039 1.00 62.22 193 LYS A O 1
ATOM 1628 N N . LEU A 1 194 ? 24.470 -3.972 -28.582 1.00 58.47 194 LEU A N 1
ATOM 1629 C CA . LEU A 1 194 ? 23.548 -3.050 -29.250 1.00 58.47 194 LEU A CA 1
ATOM 1630 C C . LEU A 1 194 ? 22.450 -3.771 -30.048 1.00 58.47 194 LEU A C 1
ATOM 1632 O O . LEU A 1 194 ? 21.312 -3.326 -30.006 1.00 58.47 194 LEU A O 1
ATOM 1636 N N . LEU A 1 195 ? 22.751 -4.895 -30.709 1.00 59.09 195 LEU A N 1
ATOM 1637 C CA . LEU A 1 195 ? 21.771 -5.622 -31.529 1.00 59.09 195 LEU A CA 1
ATOM 1638 C C . LEU A 1 195 ? 20.749 -6.393 -30.683 1.00 59.09 195 LEU A C 1
ATOM 1640 O O . LEU A 1 195 ? 19.599 -6.470 -31.082 1.00 59.09 195 LEU A O 1
ATOM 1644 N N . ILE A 1 196 ? 21.102 -6.893 -29.490 1.00 59.88 196 ILE A N 1
ATOM 1645 C CA . ILE A 1 196 ? 20.097 -7.464 -28.566 1.00 59.88 196 ILE A CA 1
ATOM 1646 C C . ILE A 1 196 ? 19.290 -6.380 -27.875 1.00 59.88 196 ILE A C 1
ATOM 1648 O O . ILE A 1 196 ? 18.093 -6.548 -27.699 1.00 59.88 196 ILE A O 1
ATOM 1652 N N . LEU A 1 197 ? 19.916 -5.274 -27.461 1.00 58.62 197 LEU A N 1
ATOM 1653 C CA . LEU A 1 197 ? 19.153 -4.137 -26.942 1.00 58.62 197 LEU A CA 1
ATOM 1654 C C . LEU A 1 197 ? 18.207 -3.571 -28.001 1.00 58.62 197 LEU A C 1
ATOM 1656 O O . LEU A 1 197 ? 17.198 -2.989 -27.640 1.00 58.62 197 LEU A O 1
ATOM 1660 N N . GLN A 1 198 ? 18.518 -3.756 -29.282 1.00 58.22 198 GLN A N 1
ATOM 1661 C CA . GLN A 1 198 ? 17.619 -3.452 -30.382 1.00 58.22 198 GLN A CA 1
ATOM 1662 C C . GLN A 1 198 ? 16.594 -4.569 -30.633 1.00 58.22 198 GLN A C 1
ATOM 1664 O O . GLN A 1 198 ? 15.474 -4.236 -30.965 1.00 58.22 198 GLN A O 1
ATOM 1669 N N . ASP A 1 199 ? 16.918 -5.857 -30.463 1.00 61.22 199 ASP A N 1
ATOM 1670 C CA . ASP A 1 199 ? 16.036 -7.005 -30.760 1.00 61.22 199 ASP A CA 1
ATOM 1671 C C . ASP A 1 199 ? 15.085 -7.379 -29.607 1.00 61.22 199 ASP A C 1
ATOM 1673 O O . ASP A 1 199 ? 13.872 -7.449 -29.793 1.00 61.22 199 ASP A O 1
ATOM 1677 N N . TYR A 1 200 ? 15.600 -7.501 -28.378 1.00 59.72 200 TYR A N 1
ATOM 1678 C CA . TYR A 1 200 ? 14.832 -7.737 -27.138 1.00 59.72 200 TYR A CA 1
ATOM 1679 C C . TYR A 1 200 ? 13.753 -6.671 -26.910 1.00 59.72 200 TYR A C 1
ATOM 1681 O O . TYR A 1 200 ? 12.737 -6.881 -26.253 1.00 59.72 200 TYR A O 1
ATOM 1689 N N . TYR A 1 201 ? 14.012 -5.503 -27.467 1.00 58.44 201 TYR A N 1
ATOM 1690 C CA . TYR A 1 201 ? 13.294 -4.269 -27.261 1.00 58.44 201 TYR A CA 1
ATOM 1691 C C . TYR A 1 201 ? 12.836 -3.690 -28.611 1.00 58.44 201 TYR A C 1
ATOM 1693 O O . TYR A 1 201 ? 12.319 -2.587 -28.642 1.00 58.44 201 TYR A O 1
ATOM 1701 N N . SER A 1 202 ? 12.944 -4.448 -29.710 1.00 52.25 202 SER A N 1
ATOM 1702 C CA . SER A 1 202 ? 12.579 -4.055 -31.089 1.00 52.25 202 SER A CA 1
ATOM 1703 C C . SER A 1 202 ? 11.127 -3.623 -31.244 1.00 52.25 202 SER A C 1
ATOM 1705 O O . SER A 1 202 ? 10.792 -2.853 -32.136 1.00 52.25 202 SER A O 1
ATOM 1707 N N . HIS A 1 203 ? 10.267 -4.093 -30.341 1.00 51.06 203 HIS A N 1
ATOM 1708 C CA . HIS A 1 203 ? 8.860 -3.707 -30.239 1.00 51.06 203 HIS A CA 1
ATOM 1709 C C . HIS A 1 203 ? 8.655 -2.308 -29.644 1.00 51.06 203 HIS A C 1
ATOM 1711 O O . HIS A 1 203 ? 7.529 -1.830 -29.514 1.00 51.06 203 HIS A O 1
ATOM 1717 N N . TYR A 1 204 ? 9.738 -1.654 -29.255 1.00 52.19 204 TYR A N 1
ATOM 1718 C CA . TYR A 1 204 ? 9.752 -0.374 -28.596 1.00 52.19 204 TYR A CA 1
ATOM 1719 C C . TYR A 1 204 ? 10.855 0.446 -29.289 1.00 52.19 204 TYR A C 1
ATOM 1721 O O . TYR A 1 204 ? 12.025 0.192 -29.086 1.00 52.19 204 TYR A O 1
ATOM 1729 N N . ASP A 1 205 ? 10.528 1.434 -30.128 1.00 52.81 205 ASP A N 1
ATOM 1730 C CA . ASP A 1 205 ? 11.520 2.348 -30.734 1.00 52.81 205 ASP A CA 1
ATOM 1731 C C . ASP A 1 205 ? 12.610 2.790 -29.733 1.00 52.81 205 ASP A C 1
ATOM 1733 O O . ASP A 1 205 ? 12.285 3.382 -28.698 1.00 52.81 205 ASP A O 1
ATOM 1737 N N . PHE A 1 206 ? 13.884 2.499 -30.011 1.00 56.59 206 PHE A N 1
ATOM 1738 C CA . PHE A 1 206 ? 15.023 2.885 -29.167 1.00 56.59 206 PHE A CA 1
ATOM 1739 C C . PHE A 1 206 ? 16.188 3.347 -30.025 1.00 56.59 206 PHE A C 1
ATOM 1741 O O . PHE A 1 206 ? 16.514 2.628 -30.952 1.00 56.59 206 PHE A O 1
ATOM 1748 N N . PHE A 1 207 ? 16.814 4.486 -29.676 1.00 48.94 207 PHE A N 1
ATOM 1749 C CA . PHE A 1 207 ? 18.251 4.794 -29.847 1.00 48.94 207 PHE A CA 1
ATOM 1750 C C . PHE A 1 207 ? 18.591 6.193 -29.265 1.00 48.94 207 PHE A C 1
ATOM 1752 O O . PHE A 1 207 ? 18.752 7.169 -29.995 1.00 48.94 207 PHE A O 1
ATOM 1759 N N . SER A 1 208 ? 18.757 6.308 -27.939 1.00 62.91 208 SER A N 1
ATOM 1760 C CA . SER A 1 208 ? 19.477 7.423 -27.290 1.00 62.91 208 SER A CA 1
ATOM 1761 C C . SER A 1 208 ? 20.487 6.914 -26.251 1.00 62.91 208 SER A C 1
ATOM 1763 O O . SER A 1 208 ? 20.296 5.869 -25.632 1.00 62.91 208 SER A O 1
ATOM 1765 N N . LYS A 1 209 ? 21.570 7.671 -25.993 1.00 65.75 209 LYS A N 1
ATOM 1766 C CA . LYS A 1 209 ? 22.554 7.356 -24.929 1.00 65.75 209 LYS A CA 1
ATOM 1767 C C . LYS A 1 209 ? 21.903 7.239 -23.541 1.00 65.75 209 LYS A C 1
ATOM 1769 O O . LYS A 1 209 ? 22.402 6.496 -22.702 1.00 65.75 209 LYS A O 1
ATOM 1774 N N . ALA A 1 210 ? 20.791 7.939 -23.305 1.00 69.75 210 ALA A N 1
ATOM 1775 C CA . ALA A 1 210 ? 20.037 7.874 -22.051 1.00 69.75 210 ALA A CA 1
ATOM 1776 C C . ALA A 1 210 ? 19.407 6.488 -21.802 1.00 69.75 210 ALA A C 1
ATOM 1778 O O . ALA A 1 210 ? 19.358 6.038 -20.656 1.00 69.75 210 ALA A O 1
ATOM 1779 N N . ASP A 1 211 ? 19.004 5.779 -22.860 1.00 71.25 211 ASP A N 1
ATOM 1780 C CA . ASP A 1 211 ? 18.368 4.462 -22.755 1.00 71.25 211 ASP A CA 1
ATOM 1781 C C . ASP A 1 211 ? 19.328 3.408 -22.200 1.00 71.25 211 ASP A C 1
ATOM 1783 O O . ASP A 1 211 ? 18.953 2.613 -21.341 1.00 71.25 211 ASP A O 1
ATOM 1787 N N . VAL A 1 212 ? 20.601 3.448 -22.606 1.00 73.50 212 VAL A N 1
ATOM 1788 C CA . VAL A 1 212 ? 21.633 2.513 -22.123 1.00 73.50 212 VAL A CA 1
ATOM 1789 C C . VAL A 1 212 ? 21.841 2.648 -20.610 1.00 73.50 212 VAL A C 1
ATOM 1791 O O . VAL A 1 212 ? 21.959 1.643 -19.900 1.00 73.50 212 VAL A O 1
ATOM 1794 N N . TYR A 1 213 ? 21.837 3.879 -20.089 1.00 79.31 213 TYR A N 1
ATOM 1795 C CA . TYR A 1 213 ? 21.920 4.121 -18.647 1.00 79.31 213 TYR A CA 1
ATOM 1796 C C . TYR A 1 213 ? 20.669 3.636 -17.909 1.00 79.31 213 TYR A C 1
ATOM 1798 O O . TYR A 1 213 ? 20.799 3.013 -16.857 1.00 79.31 213 TYR A O 1
ATOM 1806 N N . MET A 1 214 ? 19.472 3.858 -18.466 1.00 79.94 214 MET A N 1
ATOM 1807 C CA . MET A 1 214 ? 18.213 3.386 -17.874 1.00 79.94 214 MET A CA 1
ATOM 1808 C C . MET A 1 214 ? 18.137 1.859 -17.823 1.00 79.94 214 MET A C 1
ATOM 1810 O O . MET A 1 214 ? 17.723 1.298 -16.807 1.00 79.94 214 MET A O 1
ATOM 1814 N N . VAL A 1 215 ? 18.591 1.174 -18.877 1.00 78.38 215 VAL A N 1
ATOM 1815 C CA . VAL A 1 215 ? 18.679 -0.290 -18.892 1.00 78.38 215 VAL A CA 1
ATOM 1816 C C . VAL A 1 215 ? 19.664 -0.765 -17.827 1.00 78.38 215 VAL A C 1
ATOM 1818 O O . VAL A 1 215 ? 19.323 -1.616 -17.012 1.00 78.38 215 VAL A O 1
ATOM 1821 N N . THR A 1 216 ? 20.860 -0.177 -17.765 1.00 81.69 216 THR A N 1
ATOM 1822 C CA . THR A 1 216 ? 21.871 -0.549 -16.760 1.00 81.69 216 THR A CA 1
ATOM 1823 C C . THR A 1 216 ? 21.338 -0.364 -15.336 1.00 81.69 216 THR A C 1
ATOM 1825 O O . THR A 1 216 ? 21.466 -1.257 -14.497 1.00 81.69 216 THR A O 1
ATOM 1828 N N . LEU A 1 217 ? 20.672 0.763 -15.070 1.00 86.81 217 LEU A N 1
ATOM 1829 C CA . LEU A 1 217 ? 20.044 1.047 -13.783 1.00 86.81 217 LEU A CA 1
ATOM 1830 C C . LEU A 1 217 ? 18.948 0.024 -13.444 1.00 86.81 217 LEU A C 1
ATOM 1832 O O . LEU A 1 217 ? 18.862 -0.417 -12.296 1.00 86.81 217 LEU A O 1
ATOM 1836 N N . LYS A 1 218 ? 18.157 -0.403 -14.440 1.00 85.94 218 LYS A N 1
ATOM 1837 C CA . LYS A 1 218 ? 17.127 -1.442 -14.284 1.00 85.94 218 LYS A CA 1
ATOM 1838 C C . LYS A 1 218 ? 17.746 -2.743 -13.792 1.00 85.94 218 LYS A C 1
ATOM 1840 O O . LYS A 1 218 ? 17.319 -3.241 -12.754 1.00 85.94 218 LYS A O 1
ATOM 1845 N N . PHE A 1 219 ? 18.792 -3.231 -14.456 1.00 85.00 219 PHE A N 1
ATOM 1846 C CA . PHE A 1 219 ? 19.477 -4.463 -14.052 1.00 85.00 219 PHE A CA 1
ATOM 1847 C C . PHE A 1 219 ? 20.060 -4.385 -12.643 1.00 85.00 219 PHE A C 1
ATOM 1849 O O . PHE A 1 219 ? 19.948 -5.344 -11.880 1.00 85.00 219 PHE A O 1
ATOM 1856 N N . ILE A 1 220 ? 20.633 -3.239 -12.263 1.00 90.25 220 ILE A N 1
ATOM 1857 C CA . ILE A 1 220 ? 21.150 -3.035 -10.904 1.00 90.25 220 ILE A CA 1
ATOM 1858 C C . ILE A 1 220 ? 20.018 -3.170 -9.878 1.00 90.25 220 ILE A C 1
ATOM 1860 O O . ILE A 1 220 ? 20.151 -3.916 -8.908 1.00 90.25 220 ILE A O 1
ATOM 1864 N N . ILE A 1 221 ? 18.892 -2.483 -10.086 1.00 91.94 221 ILE A N 1
ATOM 1865 C CA . ILE A 1 221 ? 17.759 -2.521 -9.151 1.00 91.94 221 ILE A CA 1
ATOM 1866 C C . ILE A 1 221 ? 17.139 -3.916 -9.094 1.00 91.94 221 ILE A C 1
ATOM 1868 O O . ILE A 1 221 ? 16.873 -4.419 -8.003 1.00 91.94 221 ILE A O 1
ATOM 1872 N N . GLU A 1 222 ? 16.932 -4.558 -10.240 1.00 89.50 222 GLU A N 1
ATOM 1873 C CA . GLU A 1 222 ? 16.379 -5.911 -10.312 1.00 89.50 222 GLU A CA 1
ATOM 1874 C C . GLU A 1 222 ? 17.306 -6.935 -9.643 1.00 89.50 222 GLU A C 1
ATOM 1876 O O . GLU A 1 222 ? 16.839 -7.786 -8.885 1.00 89.50 222 GLU A O 1
ATOM 1881 N N . GLY A 1 223 ? 18.623 -6.794 -9.814 1.00 91.31 223 GLY A N 1
ATOM 1882 C CA . GLY A 1 223 ? 19.627 -7.587 -9.108 1.00 91.31 223 GLY A CA 1
ATOM 1883 C C . GLY A 1 223 ? 19.569 -7.390 -7.592 1.00 91.31 223 GLY A C 1
ATOM 1884 O O . GLY A 1 223 ? 19.547 -8.365 -6.839 1.00 91.31 223 GLY A O 1
ATOM 1885 N N . VAL A 1 224 ? 19.454 -6.144 -7.119 1.00 94.31 224 VAL A N 1
ATOM 1886 C CA . VAL A 1 224 ? 19.267 -5.852 -5.688 1.00 94.31 224 VAL A CA 1
ATOM 1887 C C . VAL A 1 224 ? 17.989 -6.516 -5.166 1.00 94.31 224 VAL A C 1
ATOM 1889 O O . VAL A 1 224 ? 18.030 -7.211 -4.151 1.00 94.31 224 VAL A O 1
ATOM 1892 N N . VAL A 1 225 ? 16.860 -6.369 -5.865 1.00 94.19 225 VAL A N 1
ATOM 1893 C CA . VAL A 1 225 ? 15.583 -6.998 -5.486 1.00 94.19 225 VAL A CA 1
ATOM 1894 C C . VAL A 1 225 ? 15.713 -8.526 -5.422 1.00 94.19 225 VAL A C 1
ATOM 1896 O O . VAL A 1 225 ? 15.265 -9.133 -4.444 1.00 94.19 225 VAL A O 1
ATOM 1899 N N . ALA A 1 226 ? 16.383 -9.142 -6.399 1.00 92.44 226 ALA A N 1
ATOM 1900 C CA . ALA A 1 226 ? 16.646 -10.579 -6.426 1.00 92.44 226 ALA A CA 1
ATOM 1901 C C . ALA A 1 226 ? 17.464 -11.041 -5.207 1.00 92.44 226 ALA A C 1
ATOM 1903 O O . ALA A 1 226 ? 17.121 -12.049 -4.583 1.00 92.44 226 ALA A O 1
ATOM 1904 N N . VAL A 1 227 ? 18.484 -10.277 -4.796 1.00 93.75 227 VAL A N 1
ATOM 1905 C CA . VAL A 1 227 ? 19.262 -10.558 -3.576 1.00 93.75 227 VAL A CA 1
ATOM 1906 C C . VAL A 1 227 ? 18.372 -10.510 -2.332 1.00 93.75 227 VAL A C 1
ATOM 1908 O O . VAL A 1 227 ? 18.430 -11.418 -1.501 1.00 93.75 227 VAL A O 1
ATOM 1911 N N . PHE A 1 228 ? 17.499 -9.506 -2.203 1.00 95.44 228 PHE A N 1
ATOM 1912 C CA . PHE A 1 228 ? 16.551 -9.428 -1.083 1.00 95.44 228 PHE A CA 1
ATOM 1913 C C . PHE A 1 228 ? 15.610 -10.640 -1.032 1.00 95.44 228 PHE A C 1
ATOM 1915 O O . PHE A 1 228 ? 15.359 -11.178 0.052 1.00 95.44 228 PHE A O 1
ATOM 1922 N N . PHE A 1 229 ? 15.121 -11.106 -2.181 1.00 93.06 229 PHE A N 1
ATOM 1923 C CA . PHE A 1 229 ? 14.282 -12.302 -2.268 1.00 93.06 229 PHE A CA 1
ATOM 1924 C C . PHE A 1 229 ? 15.043 -13.578 -1.908 1.00 93.06 229 PHE A C 1
ATOM 1926 O O . PHE A 1 229 ? 14.555 -14.362 -1.090 1.00 93.06 229 PHE A O 1
ATOM 1933 N N . ALA A 1 230 ? 16.262 -13.753 -2.422 1.00 91.62 230 ALA A N 1
ATOM 1934 C CA . ALA A 1 230 ? 17.116 -14.891 -2.096 1.00 91.62 230 ALA A CA 1
ATOM 1935 C C . ALA A 1 230 ? 17.438 -14.941 -0.593 1.00 91.62 230 ALA A C 1
ATOM 1937 O O . ALA A 1 230 ? 17.223 -15.962 0.065 1.00 91.62 230 ALA A O 1
ATOM 1938 N N . VAL A 1 231 ? 17.865 -13.817 -0.009 1.00 94.00 231 VAL A N 1
ATOM 1939 C CA . VAL A 1 231 ? 18.139 -13.699 1.431 1.00 94.00 231 VAL A CA 1
ATOM 1940 C C . VAL A 1 231 ? 16.874 -13.969 2.251 1.00 94.00 231 VAL A C 1
ATOM 1942 O O . VAL A 1 231 ? 16.919 -14.708 3.240 1.00 94.00 231 VAL A O 1
ATOM 1945 N N . GLY A 1 232 ? 15.728 -13.427 1.832 1.00 92.38 232 GLY A N 1
ATOM 1946 C CA . GLY A 1 232 ? 14.437 -13.683 2.466 1.00 92.38 232 GLY A CA 1
ATOM 1947 C C . GLY A 1 232 ? 14.062 -15.165 2.474 1.00 92.38 232 GLY A C 1
ATOM 1948 O O . GLY A 1 232 ? 13.614 -15.683 3.501 1.00 92.38 232 GLY A O 1
ATOM 1949 N N . LEU A 1 233 ? 14.302 -15.862 1.361 1.00 90.56 233 LEU A N 1
ATOM 1950 C CA . LEU A 1 233 ? 14.049 -17.293 1.196 1.00 90.56 233 LEU A CA 1
ATOM 1951 C C . LEU A 1 233 ? 14.968 -18.119 2.104 1.00 90.56 233 LEU A C 1
ATOM 1953 O O . LEU A 1 233 ? 14.484 -18.968 2.853 1.00 90.56 233 LEU A O 1
ATOM 1957 N N . VAL A 1 234 ? 16.267 -17.809 2.136 1.00 92.12 234 VAL A N 1
ATOM 1958 C CA . VAL A 1 234 ? 17.245 -18.470 3.019 1.00 92.12 234 VAL A CA 1
ATOM 1959 C C . VAL A 1 234 ? 16.864 -18.309 4.493 1.00 92.12 234 VAL A C 1
ATOM 1961 O O . VAL A 1 234 ? 16.863 -19.284 5.247 1.00 92.12 234 VAL A O 1
ATOM 1964 N N . TYR A 1 235 ? 16.492 -17.102 4.930 1.00 92.81 235 TYR A N 1
ATOM 1965 C CA . TYR A 1 235 ? 16.044 -16.885 6.309 1.00 92.81 235 TYR A CA 1
ATOM 1966 C C . TYR A 1 235 ? 14.761 -17.647 6.641 1.00 92.81 235 TYR A C 1
ATOM 1968 O O . TYR A 1 235 ? 14.615 -18.126 7.769 1.00 92.81 235 TYR A O 1
ATOM 1976 N N . TRP A 1 236 ? 13.846 -17.773 5.679 1.00 86.44 236 TRP A N 1
ATOM 1977 C CA . TRP A 1 236 ? 12.636 -18.565 5.856 1.00 86.44 236 TRP A CA 1
ATOM 1978 C C . TRP A 1 236 ? 12.961 -20.051 6.033 1.00 86.44 236 TRP A C 1
ATOM 1980 O O . TRP A 1 236 ? 12.467 -20.662 6.983 1.00 86.44 236 TRP A O 1
ATOM 1990 N N . LEU A 1 237 ? 13.815 -20.615 5.170 1.00 88.19 237 LEU A N 1
ATOM 1991 C CA . LEU A 1 237 ? 14.251 -22.016 5.239 1.00 88.19 237 LEU A CA 1
ATOM 1992 C C . LEU A 1 237 ? 14.973 -22.333 6.554 1.00 88.19 237 LEU A C 1
ATOM 1994 O O . LEU A 1 237 ? 14.745 -23.382 7.145 1.00 88.19 237 LEU A O 1
ATOM 1998 N N . ARG A 1 238 ? 15.759 -21.387 7.081 1.00 91.25 238 ARG A N 1
ATOM 1999 C CA . ARG A 1 238 ? 16.434 -21.491 8.391 1.00 91.25 238 ARG A CA 1
ATOM 2000 C C . ARG A 1 238 ? 15.497 -21.318 9.600 1.00 91.25 238 ARG A C 1
ATOM 2002 O O . ARG A 1 238 ? 15.959 -21.058 10.707 1.00 91.25 238 ARG A O 1
ATOM 2009 N N . GLY A 1 239 ? 14.178 -21.358 9.404 1.00 84.75 239 GLY A N 1
ATOM 2010 C CA . GLY A 1 239 ? 13.174 -21.231 10.468 1.00 84.75 239 GLY A CA 1
ATOM 2011 C C . GLY A 1 239 ? 12.932 -19.802 10.975 1.00 84.75 239 GLY A C 1
ATOM 2012 O O . GLY A 1 239 ? 11.978 -19.567 11.720 1.00 84.75 239 GLY A O 1
ATOM 2013 N N . ARG A 1 240 ? 13.709 -18.803 10.530 1.00 88.25 240 ARG A N 1
ATOM 2014 C CA . ARG A 1 240 ? 13.575 -17.386 10.925 1.00 88.25 240 ARG A CA 1
ATOM 2015 C C . ARG A 1 240 ? 12.535 -16.659 10.064 1.00 88.25 240 ARG A C 1
ATOM 2017 O O . ARG A 1 240 ? 12.824 -15.648 9.423 1.00 88.25 240 ARG A O 1
ATOM 2024 N N . THR A 1 241 ? 11.301 -17.161 10.087 1.00 85.19 241 THR A N 1
ATOM 2025 C CA . THR A 1 241 ? 10.190 -16.735 9.210 1.00 85.19 241 THR A CA 1
ATOM 2026 C C . THR A 1 241 ? 9.933 -15.225 9.204 1.00 85.19 241 THR A C 1
ATOM 2028 O O . THR A 1 241 ? 9.838 -14.636 8.133 1.00 85.19 241 THR A O 1
ATOM 2031 N N . ILE A 1 242 ? 9.892 -14.560 10.367 1.00 87.31 242 ILE A N 1
ATOM 2032 C CA . ILE A 1 242 ? 9.650 -13.105 10.443 1.00 87.31 242 ILE A CA 1
ATOM 2033 C C . ILE A 1 242 ? 10.755 -12.313 9.738 1.00 87.31 242 ILE A C 1
ATOM 2035 O O . ILE A 1 242 ? 10.461 -11.365 9.009 1.00 87.31 242 ILE A O 1
ATOM 2039 N N . LYS A 1 243 ? 12.026 -12.686 9.947 1.00 89.81 243 LYS A N 1
ATOM 2040 C CA . LYS A 1 243 ? 13.154 -12.022 9.278 1.00 89.81 243 LYS A CA 1
ATOM 2041 C C . LYS A 1 243 ? 13.101 -12.278 7.772 1.00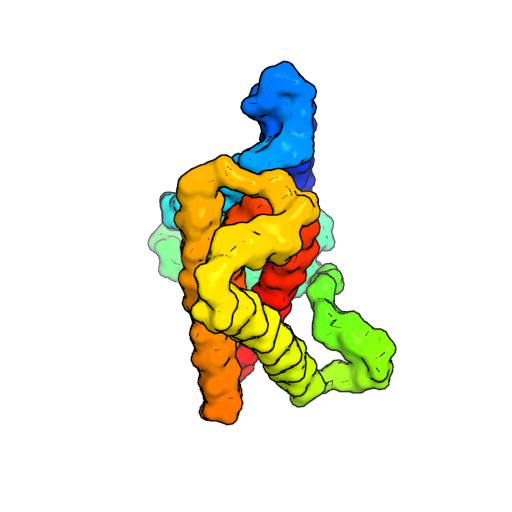 89.81 243 LYS A C 1
ATOM 2043 O O . LYS A 1 243 ? 13.254 -11.328 7.014 1.00 89.81 243 LYS A O 1
ATOM 2048 N N . GLY A 1 244 ? 12.793 -13.509 7.356 1.00 90.44 244 GLY A N 1
ATOM 2049 C CA . GLY A 1 244 ? 12.602 -13.860 5.947 1.00 90.44 244 GLY A CA 1
ATOM 2050 C C . GLY A 1 244 ? 11.530 -13.007 5.267 1.00 90.44 244 GLY A C 1
ATOM 2051 O O . GLY A 1 244 ? 11.814 -12.348 4.270 1.00 90.44 244 GLY A O 1
ATOM 2052 N N . ILE A 1 245 ? 10.334 -12.919 5.864 1.00 89.88 245 ILE A N 1
ATOM 2053 C CA . ILE A 1 245 ? 9.236 -12.079 5.354 1.00 89.88 245 ILE A CA 1
ATOM 2054 C C . ILE A 1 245 ? 9.656 -10.610 5.259 1.00 89.88 245 ILE A C 1
ATOM 2056 O O . ILE A 1 245 ? 9.316 -9.945 4.285 1.00 89.88 245 ILE A O 1
ATOM 2060 N N . ARG A 1 246 ? 10.410 -10.089 6.237 1.00 92.31 246 ARG A N 1
ATOM 2061 C CA . ARG A 1 246 ? 10.892 -8.702 6.177 1.00 92.31 246 ARG A CA 1
ATOM 2062 C C . ARG A 1 246 ? 11.759 -8.468 4.944 1.00 92.31 246 ARG A C 1
ATOM 2064 O O . ARG A 1 246 ? 11.478 -7.522 4.226 1.00 92.31 246 ARG A O 1
ATOM 2071 N N . PHE A 1 247 ? 12.763 -9.306 4.675 1.00 94.06 247 PHE A N 1
ATOM 2072 C CA . PHE A 1 247 ? 13.615 -9.150 3.484 1.00 94.06 247 PHE A CA 1
ATOM 2073 C C . PHE A 1 247 ? 12.806 -9.185 2.180 1.00 94.06 247 PHE A C 1
ATOM 2075 O O . PHE A 1 247 ? 13.014 -8.335 1.320 1.00 94.06 247 PHE A O 1
ATOM 2082 N N . TYR A 1 248 ? 11.806 -10.064 2.085 1.00 92.12 248 TYR A N 1
ATOM 2083 C CA . TYR A 1 248 ? 10.848 -10.052 0.976 1.00 92.12 248 TYR A CA 1
ATOM 2084 C C . TYR A 1 248 ? 10.093 -8.729 0.847 1.00 92.12 248 TYR A C 1
ATOM 2086 O O . TYR A 1 248 ? 9.985 -8.177 -0.244 1.00 92.12 248 TYR A O 1
ATOM 2094 N N . GLN A 1 249 ? 9.583 -8.196 1.958 1.00 92.94 249 GLN A N 1
ATOM 2095 C CA . GLN A 1 249 ? 8.888 -6.911 1.959 1.00 92.94 249 GLN A CA 1
ATOM 2096 C C . GLN A 1 249 ? 9.808 -5.763 1.539 1.00 92.94 249 GLN A C 1
ATOM 2098 O O . GLN A 1 249 ? 9.359 -4.900 0.795 1.00 92.94 249 GLN A O 1
ATOM 2103 N N . TRP A 1 250 ? 11.072 -5.751 1.972 1.00 95.00 250 TRP A N 1
ATOM 2104 C CA . TRP A 1 250 ? 12.057 -4.757 1.533 1.00 95.00 250 TRP A CA 1
ATOM 2105 C C . TRP A 1 250 ? 12.320 -4.852 0.028 1.00 95.00 250 TRP A C 1
ATOM 2107 O O . TRP A 1 250 ? 12.242 -3.834 -0.652 1.00 95.00 250 TRP A O 1
ATOM 2117 N N . GLY A 1 251 ? 12.533 -6.059 -0.509 1.00 94.38 251 GLY A N 1
ATOM 2118 C CA . GLY A 1 251 ? 12.698 -6.266 -1.952 1.00 94.38 251 GLY A CA 1
ATOM 2119 C C . GLY A 1 251 ? 11.475 -5.810 -2.754 1.00 94.38 251 GLY A C 1
ATOM 2120 O O . GLY A 1 251 ? 11.612 -5.096 -3.742 1.00 94.38 251 GLY A O 1
ATOM 2121 N N . LEU A 1 252 ? 10.263 -6.132 -2.289 1.00 93.12 252 LEU A N 1
ATOM 2122 C CA . LEU A 1 252 ? 9.022 -5.667 -2.917 1.00 93.12 252 LEU A CA 1
ATOM 2123 C C . LEU A 1 252 ? 8.867 -4.145 -2.842 1.00 93.12 252 LEU A C 1
ATOM 2125 O O . LEU A 1 252 ? 8.432 -3.549 -3.816 1.00 93.12 252 LEU A O 1
ATOM 2129 N N . LEU A 1 253 ? 9.241 -3.506 -1.729 1.00 94.19 253 LEU A N 1
ATOM 2130 C CA . LEU A 1 253 ? 9.201 -2.045 -1.608 1.00 94.19 253 LEU A CA 1
ATOM 2131 C C . LEU A 1 253 ? 10.192 -1.376 -2.560 1.00 94.19 253 LEU A C 1
ATOM 2133 O O . LEU A 1 253 ? 9.820 -0.405 -3.204 1.00 94.19 253 LEU A O 1
ATOM 2137 N N . ILE A 1 254 ? 11.411 -1.904 -2.696 1.00 94.25 254 ILE A N 1
ATOM 2138 C CA . ILE A 1 254 ? 12.391 -1.412 -3.679 1.00 94.25 254 ILE A CA 1
ATOM 2139 C C . ILE A 1 254 ? 11.839 -1.580 -5.100 1.00 94.25 254 ILE A C 1
ATOM 2141 O O . ILE A 1 254 ? 11.914 -0.658 -5.909 1.00 94.25 254 ILE A O 1
ATOM 2145 N N . ASN A 1 255 ? 11.230 -2.728 -5.401 1.00 92.06 255 ASN A N 1
ATOM 2146 C CA . ASN A 1 255 ? 10.619 -2.976 -6.703 1.00 92.06 255 ASN A CA 1
ATOM 2147 C C . ASN A 1 255 ? 9.430 -2.039 -6.978 1.00 92.06 255 ASN A C 1
ATOM 2149 O O . ASN A 1 255 ? 9.294 -1.538 -8.084 1.00 92.06 255 ASN A O 1
ATOM 2153 N N . ILE A 1 256 ? 8.589 -1.755 -5.983 1.00 92.44 256 ILE A N 1
ATOM 2154 C CA . ILE A 1 256 ? 7.489 -0.790 -6.108 1.00 92.44 256 ILE A CA 1
ATOM 2155 C C . ILE A 1 256 ? 8.079 0.614 -6.298 1.00 92.44 256 ILE A C 1
ATOM 2157 O O . ILE A 1 256 ? 7.965 1.191 -7.368 1.00 92.44 256 ILE A O 1
ATOM 2161 N N . PHE A 1 257 ? 8.809 1.139 -5.317 1.00 92.12 257 PHE A N 1
ATOM 2162 C CA . PHE A 1 257 ? 9.244 2.536 -5.316 1.00 92.12 257 PHE A CA 1
ATOM 2163 C C . PHE A 1 257 ? 10.362 2.879 -6.292 1.00 92.12 257 PHE A C 1
ATOM 2165 O O . PHE A 1 257 ? 10.570 4.054 -6.542 1.00 92.12 257 PHE A O 1
ATOM 2172 N N . ILE A 1 258 ? 11.126 1.920 -6.806 1.00 91.25 258 ILE A N 1
ATOM 2173 C CA . ILE A 1 258 ? 12.264 2.216 -7.687 1.00 91.25 258 ILE A CA 1
ATOM 2174 C C . ILE A 1 258 ? 12.148 1.398 -8.969 1.00 91.25 258 ILE A C 1
ATOM 2176 O O . ILE A 1 258 ? 12.090 1.976 -10.050 1.00 91.25 258 ILE A O 1
ATOM 2180 N N . GLY A 1 259 ? 12.015 0.073 -8.859 1.00 88.88 259 GLY A N 1
ATOM 2181 C CA . GLY A 1 259 ? 11.949 -0.817 -10.025 1.00 88.88 259 GLY A CA 1
ATOM 2182 C C . GLY A 1 259 ? 10.776 -0.521 -10.965 1.00 88.88 259 GLY A C 1
ATOM 2183 O O . GLY A 1 259 ? 10.934 -0.558 -12.184 1.00 88.88 259 GLY A O 1
ATOM 2184 N N . SER A 1 260 ? 9.616 -0.154 -10.419 1.00 89.25 260 SER A N 1
ATOM 2185 C CA . SER A 1 260 ? 8.402 0.061 -11.209 1.00 89.25 260 SER A CA 1
ATOM 2186 C C . SER A 1 260 ? 8.520 1.282 -12.114 1.00 89.25 260 SER A C 1
ATOM 2188 O O . SER A 1 260 ? 7.989 1.244 -13.213 1.00 89.25 260 SER A O 1
ATOM 2190 N N . HIS A 1 261 ? 9.288 2.310 -11.736 1.00 86.38 261 HIS A N 1
ATOM 2191 C CA . HIS A 1 261 ? 9.573 3.450 -12.616 1.00 86.38 261 HIS A CA 1
ATOM 2192 C C . HIS A 1 261 ? 10.230 3.016 -13.924 1.00 86.38 261 HIS A C 1
ATOM 2194 O O . HIS A 1 261 ? 9.830 3.445 -15.003 1.00 86.38 261 HIS A O 1
ATOM 2200 N N . LEU A 1 262 ? 11.226 2.135 -13.822 1.00 85.56 262 LEU A N 1
ATOM 2201 C CA . LEU A 1 262 ? 11.948 1.624 -14.980 1.00 85.56 262 LEU A CA 1
ATOM 2202 C C . LEU A 1 262 ? 11.075 0.657 -15.769 1.00 85.56 262 LEU A C 1
ATOM 2204 O O . LEU A 1 262 ? 11.082 0.693 -16.993 1.00 85.56 262 LEU A O 1
ATOM 2208 N N . LYS A 1 263 ? 10.240 -0.138 -15.094 1.00 83.56 263 LYS A N 1
ATOM 2209 C CA . LYS A 1 263 ? 9.221 -0.932 -15.787 1.00 83.56 263 LYS A CA 1
ATOM 2210 C C . LYS A 1 263 ? 8.255 -0.053 -16.567 1.00 83.56 263 LYS A C 1
ATOM 2212 O O . LYS A 1 263 ? 8.029 -0.336 -17.726 1.00 83.56 263 LYS A O 1
ATOM 2217 N N . PHE A 1 264 ? 7.749 1.040 -16.007 1.00 84.25 264 PHE A N 1
ATOM 2218 C CA . PHE A 1 264 ? 6.892 1.966 -16.751 1.00 84.25 264 PHE A CA 1
ATOM 2219 C C . PHE A 1 264 ? 7.616 2.632 -17.930 1.00 84.25 264 PHE A C 1
ATOM 2221 O O . PHE A 1 264 ? 6.982 2.861 -18.955 1.00 84.25 264 PHE A O 1
ATOM 2228 N N . TYR A 1 265 ? 8.931 2.872 -17.832 1.00 80.44 265 TYR A N 1
ATOM 2229 C CA . TYR A 1 265 ? 9.733 3.366 -18.959 1.00 80.44 265 TYR A CA 1
ATOM 2230 C C . TYR A 1 265 ? 9.752 2.384 -20.139 1.00 80.44 265 TYR A C 1
ATOM 2232 O O . TYR A 1 265 ? 9.518 2.786 -21.279 1.00 80.44 265 TYR A O 1
ATOM 2240 N N . PHE A 1 266 ? 10.019 1.102 -19.871 1.00 77.19 266 PHE A N 1
ATOM 2241 C CA . PHE A 1 266 ? 10.208 0.089 -20.917 1.00 77.19 266 PHE A CA 1
ATOM 2242 C C . PHE A 1 266 ? 8.911 -0.625 -21.325 1.00 77.19 266 PHE A C 1
ATOM 2244 O O . PHE A 1 266 ? 8.678 -0.865 -22.501 1.00 77.19 266 PHE A O 1
ATOM 2251 N N . GLU A 1 267 ? 8.066 -0.956 -20.356 1.00 77.31 267 GLU A N 1
ATOM 2252 C CA . GLU A 1 267 ? 6.873 -1.798 -20.492 1.00 77.31 267 GLU A CA 1
ATOM 2253 C C . GLU A 1 267 ? 5.569 -0.971 -20.526 1.00 77.31 267 GLU A C 1
ATOM 2255 O O . GLU A 1 267 ? 4.492 -1.516 -20.754 1.00 77.31 267 GLU A O 1
ATOM 2260 N N . GLN A 1 268 ? 5.627 0.352 -20.323 1.00 81.56 268 GLN A N 1
ATOM 2261 C CA . GLN A 1 268 ? 4.451 1.234 -20.351 1.00 81.56 268 GLN A CA 1
ATOM 2262 C C . GLN A 1 268 ? 3.316 0.701 -19.445 1.00 81.56 268 GLN A C 1
ATOM 2264 O O . GLN A 1 268 ? 3.549 0.331 -18.291 1.00 81.56 268 GLN A O 1
ATOM 2269 N N . PHE A 1 269 ? 2.078 0.628 -19.948 1.00 78.25 269 PHE A N 1
ATOM 2270 C CA . PHE A 1 269 ? 0.911 0.178 -19.189 1.00 78.25 269 PHE A CA 1
ATOM 2271 C C . PHE A 1 269 ? 0.980 -1.280 -18.728 1.00 78.25 269 PHE A C 1
ATOM 2273 O O . PHE A 1 269 ? 0.365 -1.604 -17.708 1.00 78.25 269 PHE A O 1
ATOM 2280 N N . SER A 1 270 ? 1.746 -2.165 -19.381 1.00 79.25 270 SER A N 1
ATOM 2281 C CA . SER A 1 270 ? 1.859 -3.544 -18.883 1.00 79.25 270 SER A CA 1
ATOM 2282 C C . SER A 1 270 ? 2.579 -3.608 -17.530 1.00 79.25 270 SER A C 1
ATOM 2284 O O . SER A 1 270 ? 2.304 -4.502 -16.724 1.00 79.25 270 SER A O 1
ATOM 2286 N N . GLY A 1 271 ? 3.392 -2.593 -17.208 1.00 82.50 271 GLY A N 1
ATOM 2287 C CA . GLY A 1 271 ? 3.995 -2.415 -15.887 1.00 82.50 271 GLY A CA 1
ATOM 2288 C C . GLY A 1 271 ? 2.972 -2.310 -14.745 1.00 82.50 271 GLY A C 1
ATOM 2289 O O . GLY A 1 271 ? 3.273 -2.722 -13.620 1.00 82.50 271 GLY A O 1
ATOM 2290 N N . VAL A 1 272 ? 1.738 -1.853 -15.017 1.00 86.19 272 VAL A N 1
ATOM 2291 C CA . VAL A 1 272 ? 0.668 -1.736 -14.006 1.00 86.19 272 VAL A CA 1
ATOM 2292 C C . VAL A 1 272 ? 0.327 -3.101 -13.407 1.00 86.19 272 VAL A C 1
ATOM 2294 O O . VAL A 1 272 ? 0.176 -3.215 -12.191 1.00 86.19 272 VAL A O 1
ATOM 2297 N N . PHE A 1 273 ? 0.261 -4.159 -14.220 1.00 85.31 273 PHE A N 1
ATOM 2298 C CA . PHE A 1 273 ? -0.062 -5.504 -13.730 1.00 85.31 273 PHE A CA 1
ATOM 2299 C C . PHE A 1 273 ? 1.014 -6.029 -12.776 1.00 85.31 273 PHE A C 1
ATOM 2301 O O . PHE A 1 273 ? 0.698 -6.539 -11.698 1.00 85.31 273 PHE A O 1
ATOM 2308 N N . SER A 1 274 ? 2.287 -5.827 -13.133 1.00 82.81 274 SER A N 1
ATOM 2309 C CA . SER A 1 274 ? 3.430 -6.143 -12.270 1.00 82.81 274 SER A CA 1
ATOM 2310 C C . SER A 1 274 ? 3.364 -5.384 -10.941 1.00 82.81 274 SER A C 1
ATOM 2312 O O . SER A 1 274 ? 3.601 -5.967 -9.880 1.00 82.81 274 SER A O 1
ATOM 2314 N N . LEU A 1 275 ? 3.027 -4.091 -10.984 1.00 89.00 275 LEU A N 1
ATOM 2315 C CA . LEU A 1 275 ? 2.905 -3.242 -9.800 1.00 89.00 275 LEU A CA 1
ATOM 2316 C C . LEU A 1 275 ? 1.756 -3.695 -8.887 1.00 89.00 275 LEU A C 1
ATOM 2318 O O . LEU A 1 275 ? 1.954 -3.832 -7.677 1.00 89.00 275 LEU A O 1
ATOM 2322 N N . ILE A 1 276 ? 0.572 -3.955 -9.451 1.00 89.25 276 ILE A N 1
ATOM 2323 C CA . ILE A 1 276 ? -0.595 -4.441 -8.701 1.00 89.25 276 ILE A CA 1
ATOM 2324 C C . ILE A 1 276 ? -0.255 -5.764 -8.018 1.00 89.25 276 ILE A C 1
ATOM 2326 O O . ILE A 1 276 ? -0.503 -5.916 -6.821 1.00 89.25 276 ILE A O 1
ATOM 2330 N N . LEU A 1 277 ? 0.362 -6.703 -8.742 1.00 86.50 277 LEU A N 1
ATOM 2331 C CA . LEU A 1 277 ? 0.780 -7.982 -8.178 1.00 86.50 277 LEU A CA 1
ATOM 2332 C C . LEU A 1 277 ? 1.771 -7.777 -7.027 1.00 86.50 277 LEU A C 1
ATOM 2334 O O . LEU A 1 277 ? 1.564 -8.324 -5.943 1.00 86.50 277 LEU A O 1
ATOM 2338 N N . ALA A 1 278 ? 2.800 -6.944 -7.211 1.00 88.75 278 ALA A N 1
ATOM 2339 C CA . ALA A 1 278 ? 3.772 -6.643 -6.161 1.00 88.75 278 ALA A CA 1
ATOM 2340 C C . ALA A 1 278 ? 3.107 -6.041 -4.910 1.00 88.75 278 ALA A C 1
ATOM 2342 O O . ALA A 1 278 ? 3.427 -6.438 -3.786 1.00 88.75 278 ALA A O 1
ATOM 2343 N N . PHE A 1 279 ? 2.143 -5.134 -5.088 1.00 90.06 279 PHE A N 1
ATOM 2344 C CA . PHE A 1 279 ? 1.389 -4.522 -3.994 1.00 90.06 279 PHE A CA 1
ATOM 2345 C C . PHE A 1 279 ? 0.480 -5.529 -3.270 1.00 90.06 279 PHE A C 1
ATOM 2347 O O . PHE A 1 279 ? 0.458 -5.584 -2.036 1.00 90.06 279 PHE A O 1
ATOM 2354 N N . VAL A 1 280 ? -0.235 -6.380 -4.011 1.00 87.69 280 VAL A N 1
ATOM 2355 C CA . VAL A 1 280 ? -1.081 -7.444 -3.445 1.00 87.69 280 VAL A CA 1
ATOM 2356 C C . VAL A 1 280 ? -0.239 -8.443 -2.651 1.00 87.69 280 VAL A C 1
ATOM 2358 O O . VAL A 1 280 ? -0.589 -8.784 -1.520 1.00 87.69 280 VAL A O 1
ATOM 2361 N N . VAL A 1 281 ? 0.907 -8.871 -3.186 1.00 88.19 281 VAL A N 1
ATOM 2362 C CA . VAL A 1 281 ? 1.828 -9.762 -2.467 1.00 88.19 281 VAL A CA 1
ATOM 2363 C C . VAL A 1 281 ? 2.362 -9.073 -1.212 1.00 88.19 281 VAL A C 1
ATOM 2365 O O . VAL A 1 281 ? 2.355 -9.672 -0.136 1.00 88.19 281 VAL A O 1
ATOM 2368 N N . TRP A 1 282 ? 2.766 -7.803 -1.299 1.00 91.19 282 TRP A N 1
ATOM 2369 C CA . TRP A 1 282 ? 3.281 -7.061 -0.148 1.00 91.19 282 TRP A CA 1
ATOM 2370 C C . TRP A 1 282 ? 2.243 -6.921 0.976 1.00 91.19 282 TRP A C 1
ATOM 2372 O O . TRP A 1 282 ? 2.551 -7.208 2.137 1.00 91.19 282 TRP A O 1
ATOM 2382 N N . THR A 1 283 ? 1.006 -6.536 0.646 1.00 87.19 283 THR A N 1
ATOM 2383 C CA . THR A 1 283 ? -0.092 -6.389 1.623 1.00 87.19 283 THR A CA 1
ATOM 2384 C C . THR A 1 283 ? -0.461 -7.725 2.260 1.00 87.19 283 THR A C 1
ATOM 2386 O O . THR A 1 283 ? -0.656 -7.817 3.477 1.00 87.19 283 THR A O 1
ATOM 2389 N N . TRP A 1 284 ? -0.493 -8.790 1.461 1.00 85.12 284 TRP A N 1
ATOM 2390 C CA . TRP A 1 284 ? -0.746 -10.138 1.944 1.00 85.12 284 TRP A CA 1
ATOM 2391 C C . TRP A 1 284 ? 0.345 -10.628 2.908 1.00 85.12 284 TRP A C 1
ATOM 2393 O O . TRP A 1 284 ? 0.028 -11.163 3.978 1.00 85.12 284 TRP A O 1
ATOM 2403 N N . LEU A 1 285 ? 1.619 -10.373 2.593 1.00 87.94 285 LEU A N 1
ATOM 2404 C CA . LEU A 1 285 ? 2.741 -10.670 3.484 1.00 87.94 285 LEU A CA 1
ATOM 2405 C C . LEU A 1 285 ? 2.718 -9.841 4.764 1.00 87.94 285 LEU A C 1
ATOM 2407 O O . LEU A 1 285 ? 3.037 -10.374 5.828 1.00 87.94 285 LEU A O 1
ATOM 2411 N N . ASP A 1 286 ? 2.329 -8.566 4.696 1.00 86.88 286 ASP A N 1
ATOM 2412 C CA . ASP A 1 286 ? 2.224 -7.730 5.892 1.00 86.88 286 ASP A CA 1
ATOM 2413 C C . ASP A 1 286 ? 1.166 -8.262 6.856 1.00 86.88 286 ASP A C 1
ATOM 2415 O O . ASP A 1 286 ? 1.437 -8.420 8.050 1.00 86.88 286 ASP A O 1
ATOM 2419 N N . LYS A 1 287 ? -0.002 -8.645 6.329 1.00 84.31 287 LYS A N 1
ATOM 2420 C CA . LYS A 1 287 ? -1.062 -9.280 7.118 1.00 84.31 287 LYS A CA 1
ATOM 2421 C C . LYS A 1 287 ? -0.570 -10.576 7.761 1.00 84.31 287 LYS A C 1
ATOM 2423 O O . LYS A 1 287 ? -0.722 -10.762 8.967 1.00 84.31 287 LYS A O 1
ATOM 2428 N N . TYR A 1 288 ? 0.084 -11.443 6.987 1.00 85.00 288 TYR A N 1
ATOM 2429 C CA . TYR A 1 288 ? 0.626 -12.703 7.497 1.00 85.00 288 TYR A CA 1
ATOM 2430 C C . TYR A 1 288 ? 1.708 -12.497 8.572 1.00 85.00 288 TYR A C 1
ATOM 2432 O O . TYR A 1 288 ? 1.708 -13.177 9.599 1.00 85.00 288 TYR A O 1
ATOM 2440 N N . ARG A 1 289 ? 2.595 -11.513 8.389 1.00 87.94 289 ARG A N 1
ATOM 2441 C CA . ARG A 1 289 ? 3.622 -11.140 9.370 1.00 87.94 289 ARG A CA 1
ATOM 2442 C C . ARG A 1 289 ? 3.007 -10.676 10.688 1.00 87.94 289 ARG A C 1
ATOM 2444 O O . ARG A 1 289 ? 3.450 -11.140 11.736 1.00 87.94 289 ARG A O 1
ATOM 2451 N N . ARG A 1 290 ? 2.006 -9.783 10.637 1.00 83.56 290 ARG A N 1
ATOM 2452 C CA . ARG A 1 290 ? 1.307 -9.266 11.829 1.00 83.56 290 ARG A CA 1
ATOM 2453 C C . ARG A 1 290 ? 0.609 -10.386 12.601 1.00 83.56 290 ARG A C 1
ATOM 2455 O O . ARG A 1 290 ? 0.707 -10.439 13.827 1.00 83.56 290 ARG A O 1
ATOM 2462 N N . GLU A 1 291 ? -0.037 -11.307 11.886 1.00 82.06 291 GLU A N 1
ATOM 2463 C CA . GLU A 1 291 ? -0.659 -12.492 12.483 1.00 82.06 291 GLU A CA 1
ATOM 2464 C C . GLU A 1 291 ? 0.377 -13.343 13.236 1.00 82.06 291 GLU A C 1
ATOM 2466 O O . GLU A 1 291 ? 0.187 -13.614 14.421 1.00 82.06 291 GLU A O 1
ATOM 2471 N N . ILE A 1 292 ? 1.511 -13.689 12.609 1.00 82.38 292 ILE A N 1
ATOM 2472 C CA . ILE A 1 292 ? 2.580 -14.462 13.270 1.00 82.38 292 ILE A CA 1
ATOM 2473 C C . ILE A 1 292 ? 3.146 -13.715 14.484 1.00 82.38 292 ILE A C 1
ATOM 2475 O O . ILE A 1 292 ? 3.323 -14.314 15.545 1.00 82.38 292 ILE A O 1
ATOM 2479 N N . SER A 1 293 ? 3.425 -12.413 14.358 1.00 80.00 293 SER A N 1
ATOM 2480 C CA . SER A 1 293 ? 4.012 -11.641 15.459 1.00 80.00 293 SER A CA 1
ATOM 2481 C C . SER A 1 293 ? 3.080 -11.531 16.664 1.00 80.00 293 SER A C 1
ATOM 2483 O O . SER A 1 293 ? 3.559 -11.573 17.794 1.00 80.00 293 SER A O 1
ATOM 2485 N N . SER A 1 294 ? 1.765 -11.434 16.432 1.00 74.12 294 SER A N 1
ATOM 2486 C CA . SER A 1 294 ? 0.760 -11.359 17.500 1.00 74.12 294 SER A CA 1
ATOM 2487 C C . SER A 1 294 ? 0.660 -12.647 18.323 1.00 74.12 294 SER A C 1
ATOM 2489 O O . SER A 1 294 ? 0.310 -12.604 19.497 1.00 74.12 294 SER A O 1
ATOM 2491 N N . ILE A 1 295 ? 0.992 -13.790 17.718 1.00 69.94 295 ILE A N 1
ATOM 2492 C CA . ILE A 1 295 ? 0.956 -15.101 18.372 1.00 69.94 295 ILE A CA 1
ATOM 2493 C C . ILE A 1 295 ? 2.190 -15.291 19.257 1.00 69.94 295 ILE A C 1
ATOM 2495 O O . ILE A 1 295 ? 2.068 -15.802 20.362 1.00 69.94 295 ILE A O 1
ATOM 2499 N N . LEU A 1 296 ? 3.359 -14.831 18.803 1.00 62.81 296 LEU A N 1
ATOM 2500 C CA . LEU A 1 296 ? 4.614 -14.925 19.560 1.00 62.81 296 LEU A CA 1
ATOM 2501 C C . LEU A 1 296 ? 4.672 -13.994 20.783 1.00 62.81 296 LEU A C 1
ATOM 2503 O O . LEU A 1 296 ? 5.505 -14.210 21.652 1.00 62.81 296 LEU A O 1
ATOM 2507 N N . HIS A 1 297 ? 3.814 -12.968 20.848 1.00 56.34 297 HIS A N 1
ATOM 2508 C CA . HIS A 1 297 ? 3.742 -12.011 21.963 1.00 56.34 297 HIS A CA 1
ATOM 2509 C C . HIS A 1 297 ? 2.569 -12.273 22.923 1.00 56.34 297 HIS A C 1
ATOM 2511 O O . HIS A 1 297 ? 2.276 -11.417 23.757 1.00 56.34 297 HIS A O 1
ATOM 2517 N N . ARG A 1 298 ? 1.867 -13.412 22.827 1.00 40.88 298 ARG A N 1
ATOM 2518 C CA . ARG A 1 298 ? 0.936 -13.805 23.893 1.00 40.88 298 ARG A CA 1
ATOM 2519 C C . ARG A 1 298 ? 1.761 -14.338 25.071 1.00 40.88 298 ARG A C 1
ATOM 2521 O O . ARG A 1 298 ? 2.422 -15.356 24.871 1.00 40.88 298 ARG A O 1
ATOM 2528 N N . PRO A 1 299 ? 1.757 -13.685 26.250 1.00 40.75 299 PRO A N 1
ATOM 2529 C CA . PRO A 1 299 ? 2.260 -14.337 27.448 1.00 40.75 299 PRO A CA 1
ATOM 2530 C C . PRO A 1 299 ? 1.406 -15.589 27.681 1.00 40.75 299 PRO A C 1
ATOM 2532 O O . PRO A 1 299 ? 0.180 -15.530 27.553 1.00 40.75 299 PRO A O 1
ATOM 2535 N N . SER A 1 300 ? 2.087 -16.714 27.893 1.00 37.53 300 SER A N 1
ATOM 2536 C CA . SER A 1 300 ? 1.507 -17.974 28.366 1.00 37.53 300 SER A CA 1
ATOM 2537 C C . SER A 1 300 ? 0.820 -17.779 29.706 1.00 37.53 300 SER A C 1
ATOM 2539 O O . SER A 1 300 ? 1.460 -17.115 30.555 1.00 37.53 300 SER A O 1
#